Protein 3V0S (pdb70)

Nearest PDB structures (foldseek):
  3v0t-assembly1_A  TM=1.001E+00  e=1.341E-55  Rauvolfia serpentina
  8hwn-assembly2_A  TM=8.622E-01  e=1.442E-22  Devosia
  6ow0-assembly2_B  TM=8.756E-01  e=2.041E-21  Streptomyces argillaceus
  8hwn-assembly3_C  TM=8.482E-01  e=6.903E-22  Devosia
  6ow0-assembly1_A  TM=8.826E-01  e=1.402E-20  Streptomyces argillaceus

Secondary structure (DSSP, 8-state):
--EEE-SSSS-EEESS-EE-GGG--HHHHHHHHHHHHHTT--EEE--TTSSSTTHHHHHHHHHHTTS----EEEEEE---EEETTEEE---HHHHHHHHHHHHHHHT-S--SEEEESS--TTS-HHHHHHH--TTTT---EEEES--HHHHHHHHHHS---EEEEE-BTTB-GGGTTHHHHHHHHT-EEEEESTTHHHHHHHHHHH--HHHHHHHHHTTS-HHHHHHHHHHTT-TTB------S-HHHHHHHHHGGG---HHHHHHHHHT---TT------

Sequence (281 aa):
MPRVKLGTQGLEVSKLGFGCMGLSPEEQGIAVIKEAFNCGITFFDTSDIYGENGSNEELLGKALKQLPREIQVGTKFGIHEIGFSGVKAGTPDYVRSCCEASLKRLDVDYIDLFYIHRIDTTVPIEITMGELLVEEGKIYVGLSEASPDTIRRAHAVHPVTALQIEYSLWTRDIEDEIVPLCRQLGIGIVPYSPIGRGLFWGKAIKEYYRIEALSQKHGCTPVQLALAWVLHQGEDVVPIPGTTKIKNLHNNVGALKVLTKEDLKEISDAVPWKFANTPPL

Solvent-accessible surface area: 14249 Å² total

Structure (mmCIF, N/CA/C/O backbone):
data_3V0S
#
_entry.id   3V0S
#
_cell.length_a   55.199
_cell.length_b   55.199
_cell.length_c   210.228
_cell.angle_alpha   90.00
_cell.angle_beta   90.00
_cell.angle_gamma   120.00
#
_symmetry.space_group_name_H-M   'P 32 2 1'
#
loop_
_entity.id
_entity.type
_entity.pdbx_description
1 polymer 'Perakine reductase'
2 non-polymer "2'-MONOPHOSPHOADENOSINE-5'-DIPHOSPHATE"
3 water water
#
loop_
_atom_site.group_PDB
_atom_site.id
_atom_site.type_symbol
_atom_site.label_atom_id
_atom_site.label_alt_id
_atom_site.label_comp_id
_atom_site.label_asym_id
_atom_site.label_entity_id
_atom_site.label_seq_id
_atom_site.pdbx_PDB_ins_code
_atom_site.Cartn_x
_atom_site.Cartn_y
_atom_site.Cartn_z
_atom_site.occupancy
_atom_site.B_iso_or_equiv
_atom_site.auth_seq_id
_atom_site.auth_comp_id
_atom_site.auth_asym_id
_atom_site.auth_atom_id
_atom_site.pdbx_PDB_model_num
ATOM 1 N N . MET A 1 1 ? 21.542 14.245 35.949 1.00 39.22 1 MET A N 1
ATOM 2 C CA . MET A 1 1 ? 20.740 14.901 34.846 1.00 31.33 1 MET A CA 1
ATOM 3 C C . MET A 1 1 ? 19.697 15.899 35.366 1.00 19.21 1 MET A C 1
ATOM 4 O O . MET A 1 1 ? 18.714 15.528 35.994 1.00 22.25 1 MET A O 1
ATOM 20 N N . PRO A 1 2 ? 19.898 17.180 35.063 1.00 22.18 2 PRO A N 1
ATOM 21 C CA . PRO A 1 2 ? 18.952 18.205 35.498 1.00 23.61 2 PRO A CA 1
ATOM 22 C C . PRO A 1 2 ? 17.592 17.995 34.843 1.00 25.55 2 PRO A C 1
ATOM 23 O O . PRO A 1 2 ? 17.470 17.412 33.749 1.00 22.10 2 PRO A O 1
ATOM 34 N N . ARG A 1 3 ? 16.575 18.459 35.536 1.00 20.45 3 ARG A N 1
ATOM 35 C CA . ARG A 1 3 ? 15.210 18.356 35.047 1.00 19.29 3 ARG A CA 1
ATOM 36 C C . ARG A 1 3 ? 14.634 19.749 34.870 1.00 24.86 3 ARG A C 1
ATOM 37 O O . ARG A 1 3 ? 14.984 20.674 35.596 1.00 27.89 3 ARG A O 1
ATOM 58 N N . VAL A 1 4 ? 13.799 19.921 33.854 1.00 17.02 4 VAL A N 1
ATOM 59 C CA . VAL A 1 4 ? 13.245 21.225 33.596 1.00 12.96 4 VAL A CA 1
ATOM 60 C C . VAL A 1 4 ? 11.761 21.143 33.308 1.00 14.69 4 VAL A C 1
ATOM 61 O O . VAL A 1 4 ? 11.224 20.119 32.838 1.00 13.68 4 VAL A O 1
ATOM 74 N N . LYS A 1 5 ? 11.094 22.231 33.636 1.00 11.24 5 LYS A N 1
ATOM 75 C CA . LYS A 1 5 ? 9.675 22.365 33.371 1.00 16.50 5 LYS A CA 1
ATOM 76 C C . LYS A 1 5 ? 9.499 22.789 31.932 1.00 21.02 5 LYS A C 1
ATOM 77 O O . LYS A 1 5 ? 9.949 23.867 31.531 1.00 21.87 5 LYS A O 1
ATOM 96 N N . LEU A 1 6 ? 8.833 21.938 31.160 1.00 13.95 6 LEU A N 1
ATOM 97 C CA . LEU A 1 6 ? 8.560 22.251 29.767 1.00 15.65 6 LEU A CA 1
ATOM 98 C C . LEU A 1 6 ? 7.136 22.782 29.645 1.00 15.08 6 LEU A C 1
ATOM 99 O O . LEU A 1 6 ? 6.149 22.068 29.891 1.00 12.59 6 LEU A O 1
ATOM 115 N N . GLY A 1 7 ? 7.023 24.064 29.314 1.00 16.17 7 GLY A N 1
ATOM 116 C CA . GLY A 1 7 ? 5.743 24.744 29.344 1.00 12.88 7 GLY A CA 1
ATOM 117 C C . GLY A 1 7 ? 5.287 25.000 30.787 1.00 14.36 7 GLY A C 1
ATOM 118 O O . GLY A 1 7 ? 6.059 24.852 31.721 1.00 14.05 7 GLY A O 1
ATOM 122 N N . THR A 1 8 ? 4.033 25.393 30.965 1.00 17.36 8 THR A N 1
ATOM 123 C CA . THR A 1 8 ? 3.577 25.827 32.288 1.00 24.49 8 THR A CA 1
ATOM 124 C C . THR A 1 8 ? 2.514 24.937 32.896 1.00 21.73 8 THR A C 1
ATOM 125 O O . THR A 1 8 ? 2.017 25.219 33.999 1.00 22.03 8 THR A O 1
ATOM 136 N N . GLN A 1 9 ? 2.162 23.860 32.205 1.00 14.05 9 GLN A N 1
ATOM 137 C CA . GLN A 1 9 ? 1.040 23.048 32.622 1.00 18.23 9 GLN A CA 1
ATOM 138 C C . GLN A 1 9 ? 1.439 21.909 33.556 1.00 20.36 9 GLN A C 1
ATOM 139 O O . GLN A 1 9 ? 0.557 21.222 34.067 1.00 15.28 9 GLN A O 1
ATOM 153 N N . GLY A 1 10 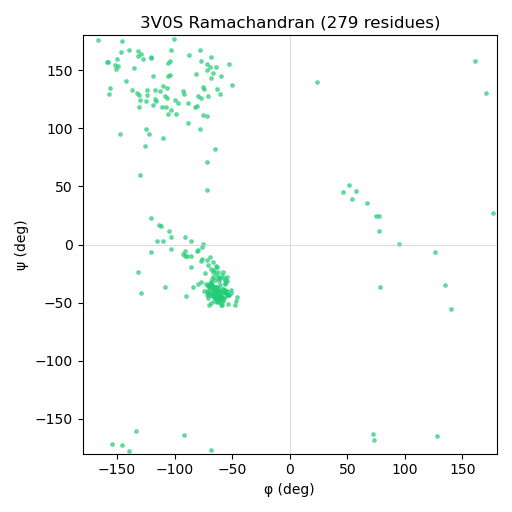? 2.743 21.673 33.716 1.00 15.22 10 GLY A N 1
ATOM 154 C CA . GLY A 1 10 ? 3.224 20.684 34.655 1.00 16.44 10 GLY A CA 1
ATOM 155 C C . GLY A 1 10 ? 4.155 19.637 34.073 1.00 13.49 10 GLY A C 1
ATOM 156 O O . GLY A 1 10 ? 4.685 18.810 34.799 1.00 15.54 10 GLY A O 1
ATOM 160 N N . LEU A 1 11 ? 4.341 19.622 32.753 1.00 13.22 11 LEU A N 1
ATOM 161 C CA . LEU A 1 11 ? 5.292 18.680 32.193 1.00 10.45 11 LEU A CA 1
ATOM 162 C C . LEU A 1 11 ? 6.701 18.961 32.697 1.00 9.04 11 LEU A C 1
ATOM 163 O O . LEU A 1 11 ? 7.168 20.094 32.662 1.00 14.29 11 LEU A O 1
ATOM 179 N N . GLU A 1 12 ? 7.402 17.913 33.111 1.00 14.38 12 GLU A N 1
ATOM 180 C CA . GLU A 1 12 ? 8.784 18.044 33.540 1.00 12.07 12 GLU A CA 1
ATOM 181 C C . GLU A 1 12 ? 9.570 16.929 32.840 1.00 10.37 12 GLU A C 1
ATOM 182 O O . GLU A 1 12 ? 9.138 15.751 32.783 1.00 11.39 12 GLU A O 1
ATOM 194 N N . VAL A 1 13 ? 10.673 17.325 32.225 1.00 13.21 13 VAL A N 1
ATOM 195 C CA . VAL A 1 13 ? 11.467 16.418 31.404 1.00 10.48 13 VAL A CA 1
ATOM 196 C C . VAL A 1 13 ? 12.952 16.546 31.797 1.00 13.55 13 VAL A C 1
ATOM 197 O O . VAL A 1 13 ? 13.341 17.468 32.510 1.00 13.47 13 VAL A O 1
ATOM 210 N N . SER A 1 14 ? 13.768 15.595 31.346 1.00 11.39 14 SER A N 1
ATOM 211 C CA . SER A 1 14 ? 15.223 15.701 31.442 1.00 12.87 14 SER A CA 1
ATOM 212 C C . SER A 1 14 ? 15.669 16.850 30.516 1.00 17.29 14 SER A C 1
ATOM 213 O O . SER A 1 14 ? 15.043 17.104 29.470 1.00 15.72 14 SER A O 1
ATOM 221 N N . LYS A 1 15 ? 16.737 17.557 30.903 1.00 15.05 15 LYS A N 1
ATOM 222 C CA . LYS A 1 15 ? 17.186 18.732 30.143 1.00 13.38 15 LYS A CA 1
ATOM 223 C C . LYS A 1 15 ? 17.560 18.334 28.731 1.00 14.16 15 LYS A C 1
ATOM 224 O O . LYS A 1 15 ? 17.481 19.121 27.821 1.00 14.29 15 LYS A O 1
ATOM 243 N N . LEU A 1 16 ? 17.992 17.095 28.567 1.00 13.45 16 LEU A N 1
ATOM 244 C CA . LEU A 1 16 ? 18.230 16.560 27.244 1.00 13.11 16 LEU A CA 1
ATOM 245 C C . LEU A 1 16 ? 17.196 15.476 27.002 1.00 16.26 16 LEU A C 1
ATOM 246 O O . LEU A 1 16 ? 16.998 14.612 27.862 1.00 14.10 16 LEU A O 1
ATOM 262 N N . GLY A 1 17 ? 16.558 15.533 25.836 1.00 13.03 17 GLY A N 1
ATOM 263 C CA . GLY A 1 17 ? 15.643 14.496 25.378 1.00 18.99 17 GLY A CA 1
ATOM 264 C C . GLY A 1 17 ? 16.327 13.576 24.362 1.00 17.12 17 GLY A C 1
ATOM 265 O O . GLY A 1 17 ? 17.499 13.777 24.013 1.00 15.35 17 GLY A O 1
ATOM 269 N N . PHE A 1 18 ? 15.618 12.548 23.921 1.00 16.87 18 PHE A N 1
ATOM 270 C CA . PHE A 1 18 ? 16.148 11.621 22.917 1.00 12.83 18 PHE A CA 1
ATOM 271 C C . PHE A 1 18 ? 15.160 11.432 21.793 1.00 12.58 18 PHE A C 1
ATOM 272 O O . PHE A 1 18 ? 14.010 11.064 22.017 1.00 15.50 18 PHE A O 1
ATOM 289 N N . GLY A 1 19 ? 15.608 11.690 20.560 1.00 14.72 19 GLY A N 1
ATOM 290 C CA . GLY A 1 19 ? 14.766 11.432 19.403 1.00 16.94 19 GLY A CA 1
ATOM 291 C C . GLY A 1 19 ? 14.899 10.020 18.870 1.00 16.64 19 GLY A C 1
ATOM 292 O O . GLY A 1 19 ? 16.002 9.596 18.494 1.00 15.13 19 GLY A O 1
ATOM 296 N N . CYS A 1 20 ? 13.779 9.293 18.828 1.00 11.81 20 CYS A N 1
ATOM 297 C CA . CYS A 1 20 ? 13.809 7.888 18.463 1.00 13.63 20 CYS A CA 1
ATOM 298 C C . CYS A 1 20 ? 13.747 7.644 16.958 1.00 12.53 20 CYS A C 1
ATOM 299 O O . CYS A 1 20 ? 13.960 6.531 16.532 1.00 16.51 20 CYS A O 1
ATOM 307 N N . MET A 1 21 ? 13.475 8.680 16.183 1.00 17.10 21 MET A N 1
ATOM 308 C CA . MET A 1 21 ? 13.244 8.482 14.741 1.00 15.94 21 MET A CA 1
ATOM 309 C C . MET A 1 21 ? 14.286 7.597 14.050 1.00 19.80 21 MET A C 1
ATOM 310 O O . MET A 1 21 ? 13.940 6.650 13.333 1.00 17.62 21 MET A O 1
ATOM 324 N N . GLY A 1 22 ? 15.557 7.935 14.237 1.00 18.73 22 GLY A N 1
ATOM 325 C CA . GLY A 1 22 ? 16.648 7.249 13.569 1.00 22.20 22 GLY A CA 1
ATOM 326 C C . GLY A 1 22 ? 16.709 5.746 13.802 1.00 22.00 22 GLY A C 1
ATOM 327 O O . GLY A 1 22 ? 17.203 5.008 12.973 1.00 23.77 22 GLY A O 1
ATOM 331 N N . LEU A 1 23 ? 16.221 5.287 14.942 1.00 16.00 23 LEU A N 1
ATOM 332 C CA . LEU A 1 23 ? 16.246 3.878 15.265 1.00 13.78 23 LEU A CA 1
ATOM 333 C C . LEU A 1 23 ? 15.425 2.992 14.310 1.00 20.22 23 LEU A C 1
ATOM 334 O O . LEU A 1 23 ? 15.645 1.773 14.263 1.00 22.44 23 LEU A O 1
ATOM 350 N N . SER A 1 24 ? 14.488 3.580 13.562 1.00 21.72 24 SER A N 1
ATOM 351 C CA . SER A 1 24 ? 13.647 2.811 12.621 1.00 21.01 24 SER A CA 1
ATOM 352 C C . SER A 1 24 ? 13.955 3.088 11.149 1.00 27.21 24 SER A C 1
ATOM 353 O O . SER A 1 24 ? 14.901 3.808 10.847 1.00 37.61 24 SER A O 1
ATOM 361 N N . PRO A 1 32 ? 17.756 -2.538 13.864 1.00 35.96 32 PRO A N 1
ATOM 362 C CA . PRO A 1 32 ? 17.700 -3.899 14.433 1.00 28.18 32 PRO A CA 1
ATOM 363 C C . PRO A 1 32 ? 17.201 -3.834 15.877 1.00 26.99 32 PRO A C 1
ATOM 364 O O . PRO A 1 32 ? 17.873 -3.343 16.773 1.00 35.47 32 PRO A O 1
ATOM 375 N N . GLU A 1 33 ? 15.998 -4.349 16.070 1.00 26.51 33 GLU A N 1
ATOM 376 C CA . GLU A 1 33 ? 15.206 -4.099 17.269 1.00 30.21 33 GLU A CA 1
ATOM 377 C C . GLU A 1 33 ? 15.911 -4.235 18.614 1.00 29.40 33 GLU A C 1
ATOM 378 O O . GLU A 1 33 ? 15.749 -3.391 19.497 1.00 27.74 33 GLU A O 1
ATOM 390 N N . GLU A 1 34 ? 16.635 -5.317 18.819 1.00 28.20 34 GLU A N 1
ATOM 391 C CA . GLU A 1 34 ? 17.262 -5.527 20.111 1.00 31.98 34 GLU A CA 1
ATOM 392 C C . GLU A 1 34 ? 18.161 -4.334 20.385 1.00 26.14 34 GLU A C 1
ATOM 393 O O . GLU A 1 34 ? 18.265 -3.840 21.500 1.00 25.34 34 GLU A O 1
ATOM 405 N N . GLN A 1 35 ? 18.809 -3.869 19.341 1.00 27.34 35 GLN A N 1
ATOM 406 C CA . GLN A 1 35 ? 19.848 -2.877 19.494 1.00 22.06 35 GLN A CA 1
ATOM 407 C C . GLN A 1 35 ? 19.233 -1.483 19.667 1.00 22.64 35 GLN A C 1
ATOM 408 O O . GLN A 1 35 ? 19.775 -0.639 20.384 1.00 25.39 35 GLN A O 1
ATOM 422 N N . GLY A 1 36 ? 18.101 -1.256 19.004 1.00 20.88 36 GLY A N 1
ATOM 423 C CA . GLY A 1 36 ? 17.329 -0.025 19.205 1.00 18.89 36 GLY A CA 1
ATOM 424 C C . GLY A 1 36 ? 16.849 0.038 20.643 1.00 18.94 36 GLY A C 1
ATOM 425 O O . GLY A 1 36 ? 17.007 1.039 21.338 1.00 19.48 36 GLY A O 1
ATOM 429 N N . ILE A 1 37 ? 16.284 -1.063 21.119 1.00 20.53 37 ILE A N 1
ATOM 430 C CA . ILE A 1 37 ? 15.836 -1.123 22.509 1.00 21.68 37 ILE A CA 1
ATOM 431 C C . ILE A 1 37 ? 16.994 -0.821 23.463 1.00 21.42 37 ILE A C 1
ATOM 432 O O . ILE A 1 37 ? 16.830 -0.102 24.453 1.00 19.35 37 ILE A O 1
ATOM 448 N N . ALA A 1 38 ? 18.173 -1.348 23.157 1.00 23.63 38 ALA A N 1
ATOM 449 C CA . ALA A 1 38 ? 19.336 -1.129 24.014 1.00 25.81 38 ALA A CA 1
ATOM 450 C C . ALA A 1 38 ? 19.765 0.340 24.082 1.00 19.01 38 ALA A C 1
ATOM 451 O O . ALA A 1 38 ? 20.136 0.826 25.147 1.00 19.55 38 ALA A O 1
ATOM 458 N N . VAL A 1 39 ? 19.697 1.054 22.965 1.00 15.24 39 VAL A N 1
ATOM 459 C CA . VAL A 1 39 ? 20.003 2.488 22.984 1.00 19.48 39 VAL A CA 1
ATOM 460 C C . VAL A 1 39 ? 19.028 3.233 23.883 1.00 17.11 39 VAL A C 1
ATOM 461 O O . VAL A 1 39 ? 19.425 4.104 24.657 1.00 18.90 39 VAL A O 1
ATOM 474 N N . ILE A 1 40 ? 17.737 2.926 23.754 1.00 13.53 40 ILE A N 1
ATOM 475 C CA . ILE A 1 40 ? 16.733 3.616 24.568 1.00 16.00 40 ILE A CA 1
ATOM 476 C C . ILE A 1 40 ? 16.979 3.315 26.041 1.00 16.86 40 ILE A C 1
ATOM 477 O O . ILE A 1 40 ? 16.950 4.200 26.877 1.00 15.38 40 ILE A O 1
ATOM 493 N N . LYS A 1 41 ? 17.253 2.064 26.366 1.00 13.87 41 LYS A N 1
ATOM 494 C CA . LYS A 1 41 ? 17.465 1.703 27.766 1.00 16.31 41 LYS A CA 1
ATOM 495 C C . LYS A 1 41 ? 18.710 2.413 28.335 1.00 11.78 41 LYS A C 1
ATOM 496 O O . LYS A 1 41 ? 18.716 2.851 29.499 1.00 17.19 41 LYS A O 1
ATOM 515 N N . GLU A 1 42 ? 19.767 2.509 27.536 1.00 14.89 42 GLU A N 1
ATOM 516 C CA . GLU A 1 42 ? 20.990 3.176 27.999 1.00 17.29 42 GLU A CA 1
ATOM 517 C C . GLU A 1 42 ? 20.767 4.695 28.148 1.00 21.82 42 GLU A C 1
ATOM 518 O O . GLU A 1 42 ? 21.346 5.341 29.029 1.00 20.40 42 GLU A O 1
ATOM 530 N N . ALA A 1 43 ? 19.931 5.268 27.289 1.00 13.62 43 ALA A N 1
ATOM 531 C CA . ALA A 1 43 ? 19.590 6.683 27.425 1.00 13.01 43 ALA A CA 1
ATOM 532 C C . ALA A 1 43 ? 18.935 6.883 28.774 1.00 12.78 43 ALA A C 1
ATOM 533 O O . ALA A 1 43 ? 19.246 7.819 29.506 1.00 14.49 43 ALA A O 1
ATOM 540 N N . PHE A 1 44 ? 18.019 5.990 29.118 1.00 14.81 44 PHE A N 1
ATOM 541 C CA . PHE A 1 44 ? 17.372 6.112 30.422 1.00 15.31 44 PHE A CA 1
ATOM 542 C C . PHE A 1 44 ? 18.365 5.942 31.579 1.00 16.41 44 PHE A C 1
ATOM 543 O O . PHE A 1 44 ? 18.262 6.647 32.595 1.00 16.00 44 PHE A O 1
ATOM 560 N N . ASN A 1 45 ? 19.311 5.012 31.432 1.00 16.65 45 ASN A N 1
ATOM 561 C CA . ASN A 1 45 ? 20.337 4.806 32.444 1.00 20.05 45 ASN A CA 1
ATOM 562 C C . ASN A 1 45 ? 21.232 6.031 32.594 1.00 19.65 45 ASN A C 1
ATOM 563 O O . ASN A 1 45 ? 21.803 6.272 33.653 1.00 21.60 45 ASN A O 1
ATOM 574 N N . CYS A 1 46 ? 21.325 6.832 31.539 1.00 16.13 46 CYS A N 1
ATOM 575 C CA . CYS A 1 46 ? 22.018 8.111 31.595 1.00 15.01 46 CYS A CA 1
ATOM 576 C C . CYS A 1 46 ? 21.142 9.276 32.099 1.00 15.26 46 CYS A C 1
ATOM 577 O O . CYS A 1 46 ? 21.590 10.428 32.133 1.00 21.99 46 CYS A O 1
ATOM 585 N N . GLY A 1 47 ? 19.905 8.983 32.480 1.00 17.46 47 GLY A N 1
ATOM 586 C CA . GLY A 1 47 ? 19.045 9.995 33.074 1.00 18.84 47 GLY A CA 1
ATOM 587 C C . GLY A 1 47 ? 18.120 10.679 32.090 1.00 13.66 47 GLY A C 1
ATOM 588 O O . GLY A 1 47 ? 17.354 11.565 32.448 1.00 15.56 47 GLY A O 1
ATOM 592 N N . ILE A 1 48 ? 18.185 10.283 30.827 1.00 12.74 48 ILE A N 1
ATOM 593 C CA . ILE A 1 48 ? 17.253 10.844 29.853 1.00 14.70 48 ILE A CA 1
ATOM 594 C C . ILE A 1 48 ? 15.897 10.168 30.044 1.00 13.88 48 ILE A C 1
ATOM 595 O O . ILE A 1 48 ? 15.804 8.956 29.982 1.00 15.45 48 ILE A O 1
ATOM 611 N N . THR A 1 49 ? 14.843 10.955 30.234 1.00 11.19 49 THR A N 1
ATOM 612 C CA . THR A 1 49 ? 13.508 10.407 30.484 1.00 15.77 49 THR A CA 1
ATOM 613 C C . THR A 1 49 ? 12.471 10.830 29.439 1.00 14.29 49 THR A C 1
ATOM 614 O O . THR A 1 49 ? 11.344 10.310 29.449 1.00 13.05 49 THR A O 1
ATOM 625 N N . PHE A 1 50 ? 12.882 11.725 28.533 1.00 14.12 50 PHE A N 1
ATOM 626 C CA . PHE A 1 50 ? 12.012 12.350 27.535 1.00 11.72 50 PHE A CA 1
ATOM 627 C C . PHE A 1 50 ? 12.317 11.736 26.169 1.00 12.51 50 PHE A C 1
ATOM 628 O O . PHE A 1 50 ? 13.415 11.932 25.651 1.00 13.86 50 PHE A O 1
ATOM 645 N N . PHE A 1 51 ? 11.369 10.981 25.616 1.00 11.01 51 PHE A N 1
ATOM 646 C CA . PHE A 1 51 ? 11.590 10.252 24.369 1.00 11.67 51 PHE A CA 1
ATOM 647 C C . PHE A 1 51 ? 10.578 10.622 23.357 1.00 12.04 51 PHE A C 1
ATOM 648 O O . PHE A 1 51 ? 9.349 10.610 23.644 1.00 12.12 51 PHE A O 1
ATOM 665 N N . ASP A 1 52 ? 11.069 10.895 22.144 1.00 11.58 52 ASP A N 1
ATOM 666 C CA . ASP A 1 52 ? 10.247 11.505 21.107 1.00 15.35 52 ASP A CA 1
ATOM 667 C C . ASP A 1 52 ? 10.093 10.561 19.921 1.00 18.35 52 ASP A C 1
ATOM 668 O O . ASP A 1 52 ? 11.056 9.959 19.468 1.00 13.34 52 ASP A O 1
ATOM 677 N N . THR A 1 53 ? 8.861 10.411 19.465 1.00 9.64 53 THR A N 1
ATOM 678 C CA . THR A 1 53 ? 8.560 9.632 18.280 1.00 14.26 53 THR A CA 1
ATOM 679 C C . THR A 1 53 ? 7.384 10.284 17.533 1.00 12.80 53 THR A C 1
ATOM 680 O O . THR A 1 53 ? 6.974 11.383 17.862 1.00 12.76 53 THR A O 1
ATOM 691 N N . SER A 1 54 ? 6.875 9.619 16.503 1.00 12.72 54 SER A N 1
ATOM 692 C CA . SER A 1 54 ? 5.693 10.068 15.790 1.00 18.78 54 SER A CA 1
ATOM 693 C C . SER A 1 54 ? 5.097 8.850 15.101 1.00 14.83 54 SER A C 1
ATOM 694 O O . SER A 1 54 ? 5.803 7.883 14.850 1.00 15.76 54 SER A O 1
ATOM 702 N N . ASP A 1 55 ? 3.809 8.917 14.796 1.00 13.74 55 ASP A N 1
ATOM 703 C CA . ASP A 1 55 ? 3.138 7.833 14.112 1.00 20.38 55 ASP A CA 1
ATOM 704 C C . ASP A 1 55 ? 3.744 7.616 12.742 1.00 20.13 55 ASP A C 1
ATOM 705 O O . ASP A 1 55 ? 3.683 6.520 12.227 1.00 18.07 55 ASP A O 1
ATOM 714 N N . ILE A 1 56 ? 4.376 8.644 12.191 1.00 13.95 56 ILE A N 1
ATOM 715 C CA . ILE A 1 56 ? 4.770 8.584 10.777 1.00 10.57 56 ILE A CA 1
ATOM 716 C C . ILE A 1 56 ? 6.177 7.957 10.633 1.00 16.62 56 ILE A C 1
ATOM 717 O O . ILE A 1 56 ? 6.603 7.622 9.529 1.00 17.95 56 ILE A O 1
ATOM 733 N N . TYR A 1 57 ? 6.876 7.764 11.759 1.00 12.87 57 TYR A N 1
ATOM 734 C CA . TYR A 1 57 ? 8.247 7.263 11.727 1.00 14.49 57 TYR A CA 1
ATOM 735 C C . TYR A 1 57 ? 8.221 5.747 11.583 1.00 17.16 57 TYR A C 1
ATOM 736 O O . TYR A 1 57 ? 7.333 5.082 12.118 1.00 20.26 57 TYR A O 1
ATOM 754 N N . GLY A 1 58 ? 9.212 5.196 10.885 1.00 23.42 58 GLY A N 1
ATOM 755 C CA . GLY A 1 58 ? 9.245 3.766 10.627 1.00 19.01 58 GLY A CA 1
ATOM 756 C C . GLY A 1 58 ? 8.185 3.419 9.606 1.00 24.51 58 GLY A C 1
ATOM 757 O O . GLY A 1 58 ? 7.699 4.292 8.890 1.00 32.82 58 GLY A O 1
ATOM 761 N N . GLU A 1 59 ? 7.854 2.140 9.523 1.00 29.14 59 GLU A N 1
ATOM 762 C CA . GLU A 1 59 ? 6.842 1.656 8.589 1.00 30.10 59 GLU A CA 1
ATOM 763 C C . GLU A 1 59 ? 5.630 1.284 9.403 1.00 26.19 59 GLU A C 1
ATOM 764 O O . GLU A 1 59 ? 5.741 0.547 10.383 1.00 23.49 59 GLU A O 1
ATOM 776 N N . ASN A 1 60 ? 4.474 1.809 9.017 1.00 23.99 60 ASN A N 1
ATOM 777 C CA . ASN A 1 60 ? 3.245 1.519 9.735 1.00 17.75 60 ASN A CA 1
ATOM 778 C C . ASN A 1 60 ? 3.401 1.634 11.265 1.00 24.69 60 ASN A C 1
ATOM 779 O O . ASN A 1 60 ? 2.945 0.775 12.002 1.00 27.21 60 ASN A O 1
ATOM 790 N N . GLY A 1 61 ? 4.054 2.694 11.730 1.00 22.47 61 GLY A N 1
ATOM 791 C CA . GLY A 1 61 ? 4.141 2.973 13.155 1.00 19.16 61 GLY A CA 1
ATOM 792 C C . GLY A 1 61 ? 5.146 2.113 13.898 1.00 23.23 61 GLY A C 1
ATOM 793 O O . GLY A 1 61 ? 5.031 1.917 15.127 1.00 21.18 61 GLY A O 1
ATOM 797 N N . SER A 1 62 ? 6.140 1.601 13.176 1.00 22.55 62 SER A N 1
ATOM 798 C CA . SER A 1 62 ? 7.124 0.712 13.791 1.00 28.02 62 SER A CA 1
ATOM 799 C C . SER A 1 62 ? 8.038 1.399 14.822 1.00 18.58 62 SER A C 1
ATOM 800 O O . SER A 1 62 ? 8.460 0.745 15.802 1.00 17.38 62 SER A O 1
ATOM 808 N N . ASN A 1 63 ? 8.312 2.698 14.646 1.00 18.69 63 ASN A N 1
ATOM 809 C CA . ASN A 1 63 ? 9.065 3.454 15.659 1.00 14.51 63 ASN A CA 1
ATOM 810 C C . ASN A 1 63 ? 8.315 3.526 17.001 1.00 15.75 63 ASN A C 1
ATOM 811 O O . ASN A 1 63 ? 8.904 3.268 18.057 1.00 15.55 63 ASN A O 1
ATOM 822 N N . GLU A 1 64 ? 7.015 3.844 16.966 1.00 14.83 64 GLU A N 1
ATOM 823 C CA . GLU A 1 64 ? 6.187 3.795 18.174 1.00 17.35 64 GLU A CA 1
ATOM 824 C C . GLU A 1 64 ? 6.171 2.388 18.768 1.00 16.72 64 GLU A C 1
ATOM 825 O O . GLU A 1 64 ? 6.245 2.225 20.002 1.00 14.76 64 GLU A O 1
ATOM 837 N N . GLU A 1 65 ? 6.080 1.368 17.918 1.00 20.04 65 GLU A N 1
ATOM 838 C CA . GLU A 1 65 ? 6.118 -0.015 18.426 1.00 19.17 65 GLU A CA 1
ATOM 839 C C . GLU A 1 65 ? 7.435 -0.324 19.112 1.00 20.60 65 GLU A C 1
ATOM 840 O O . GLU A 1 65 ? 7.456 -0.949 20.190 1.00 22.03 65 GLU A O 1
ATOM 852 N N . LEU A 1 66 ? 8.530 0.151 18.524 1.00 16.41 66 LEU A N 1
ATOM 853 C CA . LEU A 1 66 ? 9.852 -0.030 19.111 1.00 14.44 66 LEU A CA 1
ATOM 854 C C . LEU A 1 66 ? 9.917 0.633 20.482 1.00 15.79 66 LEU A C 1
ATOM 855 O O . LEU A 1 66 ? 10.376 0.012 21.454 1.00 16.48 66 LEU A O 1
ATOM 871 N N . LEU A 1 67 ? 9.424 1.872 20.589 1.00 18.37 67 LEU A N 1
ATOM 872 C CA . LEU A 1 67 ? 9.540 2.587 21.850 1.00 18.49 67 LEU A CA 1
ATOM 873 C C . LEU A 1 67 ? 8.710 1.861 22.890 1.00 17.17 67 LEU A C 1
ATOM 874 O O . LEU A 1 67 ? 9.113 1.739 24.067 1.00 17.87 67 LEU A O 1
ATOM 890 N N . GLY A 1 68 ? 7.547 1.378 22.455 1.00 18.73 68 GLY A N 1
ATOM 891 C CA . GLY A 1 68 ? 6.637 0.643 23.327 1.00 19.35 68 GLY A CA 1
ATOM 892 C C . GLY A 1 68 ? 7.291 -0.592 23.908 1.00 15.71 68 GLY A C 1
ATOM 893 O O . GLY A 1 68 ? 7.143 -0.884 25.098 1.00 18.32 68 GLY A O 1
ATOM 897 N N . LYS A 1 69 ? 8.045 -1.306 23.088 1.00 16.96 69 LYS A N 1
ATOM 898 C CA . LYS A 1 69 ? 8.774 -2.494 23.567 1.00 20.68 69 LYS A CA 1
ATOM 899 C C . LYS A 1 69 ? 9.871 -2.100 24.563 1.00 24.22 69 LYS A C 1
ATOM 900 O O . LYS A 1 69 ? 10.096 -2.767 25.574 1.00 19.36 69 LYS A O 1
ATOM 919 N N . ALA A 1 70 ? 10.552 -1.001 24.274 1.00 23.06 70 ALA A N 1
ATOM 920 C CA . ALA A 1 70 ? 11.629 -0.537 25.130 1.00 20.04 70 ALA A CA 1
ATOM 921 C C . ALA A 1 70 ? 11.072 -0.165 26.486 1.00 20.13 70 ALA A C 1
ATOM 922 O O . ALA A 1 70 ? 11.699 -0.439 27.527 1.00 16.34 70 ALA A O 1
ATOM 929 N N . LEU A 1 71 ? 9.878 0.426 26.472 1.00 15.59 71 LEU A N 1
ATOM 930 C CA . LEU A 1 71 ? 9.242 0.894 27.700 1.00 17.69 71 LEU A CA 1
ATOM 931 C C . LEU A 1 71 ? 8.970 -0.257 28.639 1.00 20.02 71 LEU A C 1
ATOM 932 O O . LEU A 1 71 ? 8.955 -0.062 29.853 1.00 19.18 71 LEU A O 1
ATOM 948 N N . LYS A 1 72 ? 8.772 -1.457 28.088 1.00 18.18 72 LYS A N 1
ATOM 949 C CA . LYS A 1 72 ? 8.434 -2.633 28.906 1.00 19.79 72 LYS A CA 1
ATOM 950 C C . LYS A 1 72 ? 9.608 -3.025 29.814 1.00 22.62 72 LYS A C 1
ATOM 951 O O . LYS A 1 72 ? 9.452 -3.765 30.781 1.00 23.53 72 LYS A O 1
ATOM 970 N N . GLN A 1 73 ? 10.779 -2.488 29.511 1.00 17.75 73 GLN A N 1
ATOM 971 C CA . GLN A 1 73 ? 11.981 -2.729 30.300 1.00 20.79 73 GLN A CA 1
ATOM 972 C C . GLN A 1 73 ? 12.353 -1.554 31.219 1.00 17.78 73 GLN A C 1
ATOM 973 O O . GLN A 1 73 ? 13.403 -1.571 31.862 1.00 17.38 73 GLN A O 1
ATOM 987 N N . LEU A 1 74 ? 11.470 -0.551 31.275 1.00 14.10 74 LEU A N 1
ATOM 988 C CA . LEU A 1 74 ? 11.674 0.667 32.051 1.00 12.46 74 LEU A CA 1
ATOM 989 C C . LEU A 1 74 ? 10.459 0.937 32.939 1.00 18.28 74 LEU A C 1
ATOM 990 O O . LEU A 1 74 ? 9.388 0.353 32.712 1.00 14.01 74 LEU A O 1
ATOM 1006 N N . PRO A 1 75 ? 10.621 1.823 33.947 1.00 19.62 75 PRO A N 1
ATOM 1007 C CA . PRO A 1 75 ? 9.514 2.333 34.761 1.00 16.98 75 PRO A CA 1
ATOM 1008 C C . PRO A 1 75 ? 8.762 3.401 33.976 1.00 18.33 75 PRO A C 1
ATOM 1009 O O . PRO A 1 75 ? 9.214 4.543 33.862 1.00 18.12 75 PRO A O 1
ATOM 1020 N N . ARG A 1 76 ? 7.642 2.979 33.392 1.00 16.48 76 ARG A N 1
ATOM 1021 C CA . ARG A 1 76 ? 6.802 3.832 32.531 1.00 30.97 76 ARG A CA 1
ATOM 1022 C C . ARG A 1 76 ? 6.560 5.214 33.130 1.00 18.60 76 ARG A C 1
ATOM 1023 O O . ARG A 1 76 ? 6.600 6.237 32.434 1.00 15.91 76 ARG A O 1
ATOM 1044 N N . GLU A 1 77 ? 6.230 5.237 34.420 1.00 16.49 77 GLU A N 1
ATOM 1045 C CA . GLU A 1 77 ? 5.804 6.448 35.074 1.00 17.26 77 GLU A CA 1
ATOM 1046 C C . GLU A 1 77 ? 6.950 7.450 35.298 1.00 15.76 77 GLU A C 1
ATOM 1047 O O . GLU A 1 77 ? 6.694 8.585 35.643 1.00 17.17 77 GLU A O 1
ATOM 1083 N N . ILE A 1 79 ? 9.003 8.070 32.732 1.00 13.80 79 ILE A N 1
ATOM 1084 C CA . ILE A 1 79 ? 9.339 8.489 31.358 1.00 9.52 79 ILE A CA 1
ATOM 1085 C C . ILE A 1 79 ? 8.266 9.403 30.789 1.00 20.96 79 ILE A C 1
ATOM 1086 O O . ILE A 1 79 ? 7.057 9.175 31.005 1.00 13.35 79 ILE A O 1
ATOM 1102 N N . GLN A 1 80 ? 8.704 10.440 30.069 1.00 14.62 80 GLN A N 1
ATOM 1103 C CA . GLN A 1 80 ? 7.770 11.287 29.330 1.00 14.48 80 GLN A CA 1
ATOM 1104 C C . GLN A 1 80 ? 7.825 10.920 27.849 1.00 15.34 80 GLN A C 1
ATOM 1105 O O . GLN A 1 80 ? 8.846 11.070 27.209 1.00 12.88 80 GLN A O 1
ATOM 1119 N N . VAL A 1 81 ? 6.707 10.409 27.342 1.00 8.64 81 VAL A N 1
ATOM 1120 C CA . VAL A 1 81 ? 6.611 9.958 25.953 1.00 8.82 81 VAL A CA 1
ATOM 1121 C C . VAL A 1 81 ? 5.987 11.073 25.147 1.00 15.62 81 VAL A C 1
ATOM 1122 O O . VAL A 1 81 ? 4.845 11.494 25.429 1.00 14.34 81 VAL A O 1
ATOM 1135 N N . GLY A 1 82 ? 6.717 11.538 24.131 1.00 13.70 82 GLY A N 1
ATOM 1136 C CA . GLY A 1 82 ? 6.173 12.476 23.182 1.00 11.14 82 GLY A CA 1
ATOM 1137 C C . GLY A 1 82 ? 5.910 11.741 21.873 1.00 12.89 82 GLY A C 1
ATOM 1138 O O . GLY A 1 82 ? 6.772 11.032 21.392 1.00 12.74 82 GLY A O 1
ATOM 1142 N N . THR A 1 83 ? 4.689 11.826 21.354 1.00 10.52 83 THR A N 1
ATOM 1143 C CA . THR A 1 83 ? 4.474 11.367 19.980 1.00 8.16 83 THR A CA 1
ATOM 1144 C C . THR A 1 83 ? 3.559 12.314 19.269 1.00 12.81 83 THR A C 1
ATOM 1145 O O . THR A 1 83 ? 3.173 13.362 19.818 1.00 13.33 83 THR A O 1
ATOM 1156 N N . LYS A 1 84 ? 3.229 11.993 18.010 1.00 12.69 84 LYS A N 1
ATOM 1157 C CA . LYS A 1 84 ? 2.533 12.971 17.194 1.00 15.68 84 LYS A CA 1
ATOM 1158 C C . LYS A 1 84 ? 1.559 12.309 16.214 1.00 10.40 84 LYS A C 1
ATOM 1159 O O . LYS A 1 84 ? 1.608 11.091 16.012 1.00 11.87 84 LYS A O 1
ATOM 1178 N N . PHE A 1 85 ? 0.684 13.143 15.656 1.00 14.78 85 PHE A N 1
ATOM 1179 C CA . PHE A 1 85 ? -0.217 12.751 14.583 1.00 15.29 85 PHE A CA 1
ATOM 1180 C C . PHE A 1 85 ? -0.288 13.889 13.592 1.00 12.95 85 PHE A C 1
ATOM 1181 O O . PHE A 1 85 ? 0.140 15.000 13.887 1.00 16.59 85 PHE A O 1
ATOM 1198 N N . GLY A 1 86 ? -0.843 13.627 12.418 1.00 18.04 86 GLY A N 1
ATOM 1199 C CA . GLY A 1 86 ? -1.174 14.714 11.508 1.00 14.90 86 GLY A CA 1
ATOM 1200 C C . GLY A 1 86 ? -0.785 14.485 10.068 1.00 17.75 86 GLY A C 1
ATOM 1201 O O . GLY A 1 86 ? -1.471 14.963 9.166 1.00 20.05 86 GLY A O 1
ATOM 1205 N N . ILE A 1 87 ? 0.335 13.811 9.838 1.00 17.74 87 ILE A N 1
ATOM 1206 C CA . ILE A 1 87 ? 0.719 13.514 8.464 1.00 16.54 87 ILE A CA 1
ATOM 1207 C C . ILE A 1 87 ? -0.072 12.312 8.017 1.00 21.58 87 ILE A C 1
ATOM 1208 O O . ILE A 1 87 ? 0.033 11.247 8.601 1.00 19.78 87 ILE A O 1
ATOM 1224 N N . HIS A 1 88 ? -0.880 12.482 6.971 1.00 21.31 88 HIS A N 1
ATOM 1225 C CA . HIS A 1 88 ? -1.856 11.468 6.620 1.00 24.00 88 HIS A CA 1
ATOM 1226 C C . HIS A 1 88 ? -1.453 10.736 5.351 1.00 27.84 88 HIS A C 1
ATOM 1227 O O . HIS A 1 88 ? -1.675 9.543 5.212 1.00 31.59 88 HIS A O 1
ATOM 1242 N N . GLU A 1 89 ? -0.864 11.460 4.417 1.00 25.69 89 GLU A N 1
ATOM 1243 C CA . GLU A 1 89 ? -0.240 10.805 3.273 1.00 33.95 89 GLU A CA 1
ATOM 1244 C C . GLU A 1 89 ? 0.940 11.603 2.758 1.00 29.59 89 GLU A C 1
ATOM 1245 O O . GLU A 1 89 ? 1.051 12.817 2.969 1.00 22.50 89 GLU A O 1
ATOM 1257 N N . ILE A 1 90 ? 1.854 10.872 2.134 1.00 26.62 90 ILE A N 1
ATOM 1258 C CA . ILE A 1 90 ? 3.056 11.435 1.580 1.00 25.42 90 ILE A CA 1
ATOM 1259 C C . ILE A 1 90 ? 3.144 10.890 0.169 1.00 35.12 90 ILE A C 1
ATOM 1260 O O . ILE A 1 90 ? 3.024 9.689 -0.048 1.00 32.33 90 ILE A O 1
ATOM 1276 N N . GLY A 1 91 ? 3.316 11.770 -0.798 1.00 30.78 91 GLY A N 1
ATOM 1277 C CA . GLY A 1 91 ? 3.388 11.317 -2.173 1.00 25.13 91 GLY A CA 1
ATOM 1278 C C . GLY A 1 91 ? 4.166 12.284 -3.006 1.00 29.78 91 GLY A C 1
ATOM 1279 O O . GLY A 1 91 ? 4.763 13.243 -2.496 1.00 23.28 91 GLY A O 1
ATOM 1283 N N . PHE A 1 92 ? 4.145 12.051 -4.312 1.00 23.48 92 PHE A N 1
ATOM 1284 C CA . PHE A 1 92 ? 4.896 12.897 -5.204 1.00 19.01 92 PHE A CA 1
ATOM 1285 C C . PHE A 1 92 ? 4.580 14.365 -4.993 1.00 23.79 92 PHE A C 1
ATOM 1286 O O . PHE A 1 92 ? 5.486 15.202 -4.977 1.00 28.40 92 PHE A O 1
ATOM 1303 N N . SER A 1 93 ? 3.295 14.664 -4.835 1.00 23.78 93 SER A N 1
ATOM 1304 C CA . SER A 1 93 ? 2.830 16.042 -4.707 1.00 38.02 93 SER A CA 1
ATOM 1305 C C . SER A 1 93 ? 3.221 16.664 -3.368 1.00 45.80 93 SER A C 1
ATOM 1306 O O . SER A 1 93 ? 3.177 17.882 -3.209 1.00 45.03 93 SER A O 1
ATOM 1314 N N . GLY A 1 94 ? 3.579 15.830 -2.399 1.00 36.61 94 GLY A N 1
ATOM 1315 C CA . GLY A 1 94 ? 4.055 16.340 -1.126 1.00 33.78 94 GLY A CA 1
ATOM 1316 C C . GLY A 1 94 ? 3.307 15.749 0.047 1.00 27.74 94 GLY A C 1
ATOM 1317 O O . GLY A 1 94 ? 2.617 14.747 -0.087 1.00 25.10 94 GLY A O 1
ATOM 1321 N N . VAL A 1 95 ? 3.457 16.377 1.207 1.00 25.91 95 VAL A N 1
ATOM 1322 C CA . VAL A 1 95 ? 2.885 15.871 2.444 1.00 22.81 95 VAL A CA 1
ATOM 1323 C C . VAL A 1 95 ? 1.488 16.462 2.690 1.00 28.76 95 VAL A C 1
ATOM 1324 O O . VAL A 1 95 ? 1.293 17.680 2.612 1.00 35.35 95 VAL A O 1
ATOM 1337 N N . LYS A 1 96 ? 0.516 15.593 2.977 1.00 22.64 96 LYS A N 1
ATOM 1338 C CA . LYS A 1 96 ? -0.860 16.020 3.281 1.00 24.53 96 LYS A CA 1
ATOM 1339 C C . LYS A 1 96 ? -1.185 15.851 4.785 1.00 15.51 96 LYS A C 1
ATOM 1340 O O . LYS A 1 96 ? -1.164 14.744 5.298 1.00 25.54 96 LYS A O 1
ATOM 1359 N N . ALA A 1 97 ? -1.488 16.951 5.455 1.00 20.55 97 ALA A N 1
ATOM 1360 C CA . ALA A 1 97 ? -1.835 16.934 6.876 1.00 17.13 97 ALA A CA 1
ATOM 1361 C C . ALA A 1 97 ? -3.359 16.799 7.056 1.00 23.72 97 ALA A C 1
ATOM 1362 O O . ALA A 1 97 ? -4.123 17.229 6.207 1.00 21.99 97 ALA A O 1
ATOM 1400 N N . GLY A 1 99 ? -6.335 17.384 10.276 1.00 18.97 99 GLY A N 1
ATOM 1401 C CA . GLY A 1 99 ? -6.589 17.769 11.654 1.00 15.41 99 GLY A CA 1
ATOM 1402 C C . GLY A 1 99 ? -8.050 17.798 12.070 1.00 18.39 99 GLY A C 1
ATOM 1403 O O . GLY A 1 99 ? -8.412 18.515 12.990 1.00 19.70 99 GLY A O 1
ATOM 1407 N N . THR A 1 100 ? -8.883 16.992 11.429 1.00 23.06 100 THR A N 1
ATOM 1408 C CA . THR A 1 100 ? -10.281 16.898 11.850 1.00 25.07 100 THR A CA 1
ATOM 1409 C C . THR A 1 100 ? -10.356 16.144 13.180 1.00 25.97 100 THR A C 1
ATOM 1410 O O . THR A 1 100 ? -9.529 15.264 13.458 1.00 22.16 100 THR A O 1
ATOM 1421 N N . PRO A 1 101 ? -11.354 16.468 14.002 1.00 20.77 101 PRO A N 1
ATOM 1422 C CA . PRO A 1 101 ? -11.410 15.832 15.320 1.00 24.24 101 PRO A CA 1
ATOM 1423 C C . PRO A 1 101 ? -11.431 14.309 15.273 1.00 24.03 101 PRO A C 1
ATOM 1424 O O . PRO A 1 101 ? -10.868 13.690 16.172 1.00 22.64 101 PRO A O 1
ATOM 1435 N N . ASP A 1 102 ? -12.050 13.708 14.261 1.00 20.86 102 ASP A N 1
ATOM 1436 C CA . ASP A 1 102 ? -12.120 12.247 14.196 1.00 21.53 102 ASP A CA 1
ATOM 1437 C C . ASP A 1 102 ? -10.743 11.658 14.017 1.00 19.00 102 ASP A C 1
ATOM 1438 O O . ASP A 1 102 ? -10.452 10.578 14.539 1.00 20.90 102 ASP A O 1
ATOM 1447 N N . TYR A 1 103 ? -9.913 12.356 13.237 1.00 19.88 103 TYR A N 1
ATOM 1448 C CA . TYR A 1 103 ? -8.564 11.894 12.921 1.00 22.32 103 TYR A CA 1
ATOM 1449 C C . TYR A 1 103 ? -7.662 12.084 14.149 1.00 21.48 103 TYR A C 1
ATOM 1450 O O . TYR A 1 103 ? -6.826 11.228 14.471 1.00 16.24 103 TYR A O 1
ATOM 1468 N N . VAL A 1 104 ? -7.834 13.192 14.844 1.00 14.07 104 VAL A N 1
ATOM 1469 C CA . VAL A 1 104 ? -7.067 13.400 16.080 1.00 16.41 104 VAL A CA 1
ATOM 1470 C C . VAL A 1 104 ? -7.266 12.216 17.008 1.00 17.54 104 VAL A C 1
ATOM 1471 O O . VAL A 1 104 ? -6.311 11.641 17.502 1.00 17.13 104 VAL A O 1
ATOM 1484 N N . ARG A 1 105 ? -8.525 11.857 17.247 1.00 18.64 105 ARG A N 1
ATOM 1485 C CA . ARG A 1 105 ? -8.877 10.800 18.177 1.00 21.70 105 ARG A CA 1
ATOM 1486 C C . ARG A 1 105 ? -8.418 9.442 17.705 1.00 20.31 105 ARG A C 1
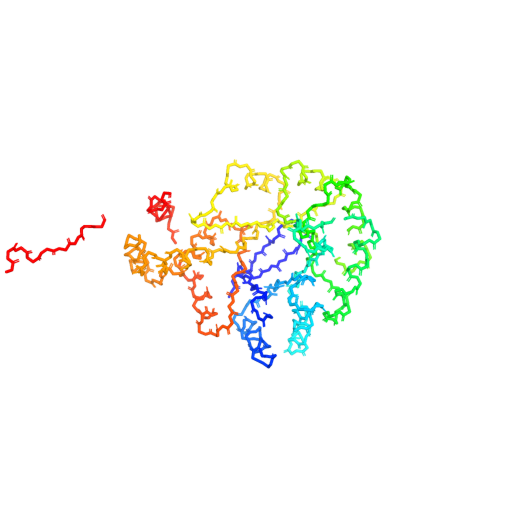ATOM 1487 O O . ARG A 1 105 ? -7.886 8.671 18.488 1.00 19.92 105 ARG A O 1
ATOM 1508 N N . SER A 1 106 ? -8.588 9.140 16.416 1.00 19.60 106 SER A N 1
ATOM 1509 C CA . SER A 1 106 ? -8.169 7.828 15.912 1.00 19.49 106 SER A CA 1
ATOM 1510 C C . SER A 1 106 ? -6.664 7.656 15.904 1.00 18.52 106 SER A C 1
ATOM 1511 O O . SER A 1 106 ? -6.158 6.560 16.144 1.00 19.74 106 SER A O 1
ATOM 1519 N N . CYS A 1 107 ? -5.943 8.731 15.616 1.00 17.68 107 CYS A N 1
ATOM 1520 C CA . CYS A 1 107 ? -4.498 8.677 15.659 1.00 16.96 107 CYS A CA 1
ATOM 1521 C C . CYS A 1 107 ? -4.039 8.449 17.095 1.00 13.58 107 CYS A C 1
ATOM 1522 O O . CYS A 1 107 ? -3.123 7.672 17.343 1.00 15.10 107 CYS A O 1
ATOM 1530 N N . CYS A 1 108 ? -4.697 9.122 18.019 1.00 14.93 108 CYS A N 1
ATOM 1531 C CA . CYS A 1 108 ? -4.301 9.011 19.406 1.00 18.30 108 CYS A CA 1
ATOM 1532 C C . CYS A 1 108 ? -4.485 7.570 19.881 1.00 16.56 108 CYS A C 1
ATOM 1533 O O . CYS A 1 108 ? -3.579 6.975 20.477 1.00 15.34 108 CYS A O 1
ATOM 1541 N N . GLU A 1 109 ? -5.631 6.971 19.560 1.00 20.59 109 GLU A N 1
ATOM 1542 C CA . GLU A 1 109 ? -5.898 5.613 19.970 1.00 19.11 109 GLU A CA 1
ATOM 1543 C C . GLU A 1 109 ? -4.898 4.617 19.347 1.00 16.61 109 GLU A C 1
ATOM 1544 O O . GLU A 1 109 ? -4.454 3.657 19.991 1.00 18.98 109 GLU A O 1
ATOM 1556 N N . ALA A 1 110 ? -4.571 4.824 18.079 1.00 18.11 110 ALA A N 1
ATOM 1557 C CA . ALA A 1 110 ? -3.632 3.957 17.397 1.00 21.45 110 ALA A CA 1
ATOM 1558 C C . ALA A 1 110 ? -2.233 4.037 18.005 1.00 19.39 110 ALA A C 1
ATOM 1559 O O . ALA A 1 110 ? -1.510 3.042 18.058 1.00 15.81 110 ALA A O 1
ATOM 1566 N N . SER A 1 111 ? -1.847 5.234 18.429 1.00 15.21 111 SER A N 1
ATOM 1567 C CA . SER A 1 111 ? -0.554 5.453 19.066 1.00 14.80 111 SER A CA 1
ATOM 1568 C C . SER A 1 111 ? -0.558 4.796 20.458 1.00 16.76 111 SER A C 1
ATOM 1569 O O . SER A 1 111 ? 0.409 4.130 20.827 1.00 17.94 111 SER A O 1
ATOM 1577 N N . LEU A 1 112 ? -1.649 4.969 21.201 1.00 18.22 112 LEU A N 1
ATOM 1578 C CA . LEU A 1 112 ? -1.764 4.315 22.515 1.00 17.38 112 LEU A CA 1
ATOM 1579 C C . LEU A 1 112 ? -1.561 2.813 22.363 1.00 15.94 112 LEU A C 1
ATOM 1580 O O . LEU A 1 112 ? -0.893 2.202 23.164 1.00 18.79 112 LEU A O 1
ATOM 1596 N N . LYS A 1 113 ? -2.148 2.235 21.316 1.00 22.53 113 LYS A N 1
ATOM 1597 C CA . LYS A 1 113 ? -2.076 0.796 21.082 1.00 19.30 113 LYS A CA 1
ATOM 1598 C C . LYS A 1 113 ? -0.668 0.381 20.654 1.00 19.91 113 LYS A C 1
ATOM 1599 O O . LYS A 1 113 ? -0.119 -0.585 21.190 1.00 20.31 113 LYS A O 1
ATOM 1618 N N . ARG A 1 114 ? -0.050 1.115 19.724 1.00 16.33 114 ARG A N 1
ATOM 1619 C CA . ARG A 1 114 ? 1.289 0.744 19.274 1.00 20.69 114 ARG A CA 1
ATOM 1620 C C . ARG A 1 114 ? 2.328 0.911 20.379 1.00 19.28 114 ARG A C 1
ATOM 1621 O O . ARG A 1 114 ? 3.220 0.073 20.517 1.00 19.72 114 ARG A O 1
ATOM 1642 N N . LEU A 1 115 ? 2.212 1.973 21.169 1.00 19.08 115 LEU A N 1
ATOM 1643 C CA . LEU A 1 115 ? 3.122 2.180 22.309 1.00 19.55 115 LEU A CA 1
ATOM 1644 C C . LEU A 1 115 ? 2.770 1.274 23.492 1.00 16.27 115 LEU A C 1
ATOM 1645 O O . LEU A 1 115 ? 3.533 1.173 24.456 1.00 16.71 115 LEU A O 1
ATOM 1661 N N . ASP A 1 116 ? 1.594 0.664 23.428 1.00 20.48 116 ASP A N 1
ATOM 1662 C CA . ASP A 1 116 ? 1.078 -0.146 24.531 1.00 20.68 116 ASP A CA 1
ATOM 1663 C C . ASP A 1 116 ? 1.115 0.597 25.860 1.00 18.52 116 ASP A C 1
ATOM 1664 O O . ASP A 1 116 ? 1.621 0.085 26.866 1.00 20.34 116 ASP A O 1
ATOM 1673 N N . VAL A 1 117 ? 0.556 1.807 25.869 1.00 21.56 117 VAL A N 1
ATOM 1674 C CA . VAL A 1 117 ? 0.503 2.620 27.081 1.00 14.53 117 VAL A CA 1
ATOM 1675 C C . VAL A 1 117 ? -0.927 3.069 27.312 1.00 14.74 117 VAL A C 1
ATOM 1676 O O . VAL A 1 117 ? -1.716 3.035 26.405 1.00 16.42 117 VAL A O 1
ATOM 1689 N 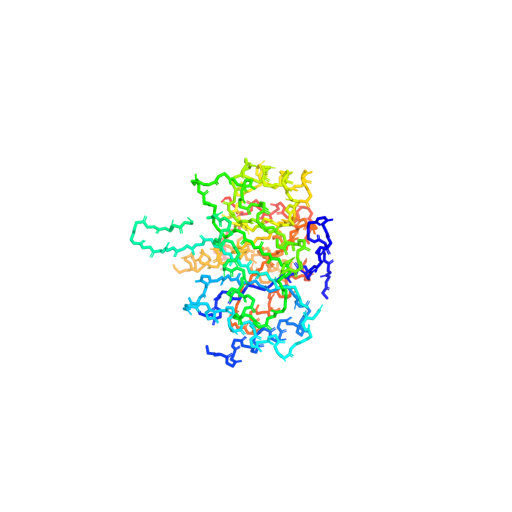N . ASP A 1 118 ? -1.252 3.454 28.548 1.00 14.84 118 ASP A N 1
ATOM 1690 C CA . ASP A 1 118 ? -2.570 3.974 28.873 1.00 19.64 118 ASP A CA 1
ATOM 1691 C C . ASP A 1 118 ? -2.697 5.475 28.620 1.00 21.54 118 ASP A C 1
ATOM 1692 O O . ASP A 1 118 ? -3.802 5.984 28.525 1.00 18.34 118 ASP A O 1
ATOM 1701 N N . TYR A 1 119 ? -1.576 6.180 28.544 1.00 16.48 119 TYR A N 1
ATOM 1702 C CA . TYR A 1 119 ? -1.603 7.610 28.251 1.00 15.55 119 TYR A CA 1
ATOM 1703 C C . TYR A 1 119 ? -0.309 8.007 27.544 1.00 12.62 119 TYR A C 1
ATOM 1704 O O . TYR A 1 119 ? 0.708 7.319 27.670 1.00 14.70 119 TYR A O 1
ATOM 1722 N N . ILE A 1 120 ? -0.397 9.089 26.777 1.00 16.34 120 ILE A N 1
ATOM 1723 C CA . ILE A 1 120 ? 0.753 9.755 26.171 1.00 13.53 120 ILE A CA 1
ATOM 1724 C C . ILE A 1 120 ? 1.014 11.068 26.934 1.00 12.97 120 ILE A C 1
ATOM 1725 O O . ILE A 1 120 ? 0.085 11.838 27.197 1.00 13.96 120 ILE A O 1
ATOM 1741 N N . ASP A 1 121 ? 2.260 11.348 27.258 1.00 11.10 121 ASP A N 1
ATOM 1742 C CA . ASP A 1 121 ? 2.583 12.565 28.012 1.00 11.56 121 ASP A CA 1
ATOM 1743 C C . ASP A 1 121 ? 2.397 13.829 27.162 1.00 13.37 121 ASP A C 1
ATOM 1744 O O . ASP A 1 121 ? 1.651 14.743 27.523 1.00 13.10 121 ASP A O 1
ATOM 1753 N N . LEU A 1 122 ? 3.017 13.835 25.983 1.00 12.90 122 LEU A N 1
ATOM 1754 C CA . LEU A 1 122 ? 3.016 14.994 25.148 1.00 11.51 122 LEU A CA 1
ATOM 1755 C C . LEU A 1 122 ? 2.611 14.567 23.737 1.00 11.22 122 LEU A C 1
ATOM 1756 O O . LEU A 1 122 ? 3.270 13.740 23.146 1.00 11.13 122 LEU A O 1
ATOM 1772 N N . PHE A 1 123 ? 1.503 15.098 23.237 1.00 12.63 123 PHE A N 1
ATOM 1773 C CA . PHE A 1 123 ? 0.974 14.682 21.923 1.00 11.15 123 PHE A CA 1
ATOM 1774 C C . PHE A 1 123 ? 0.962 15.906 21.036 1.00 12.78 123 PHE A C 1
ATOM 1775 O O . PHE A 1 123 ? 0.327 16.925 21.358 1.00 12.50 123 PHE A O 1
ATOM 1792 N N . TYR A 1 124 ? 1.704 15.835 19.919 1.00 13.75 124 TYR A N 1
ATOM 1793 C CA . TYR A 1 124 ? 1.878 16.981 19.055 1.00 14.04 124 TYR A CA 1
ATOM 1794 C C . TYR A 1 124 ? 1.020 16.855 17.795 1.00 14.36 124 TYR A C 1
ATOM 1795 O O . TYR A 1 124 ? 0.827 15.749 17.290 1.00 15.22 124 TYR A O 1
ATOM 1813 N N . ILE A 1 125 ? 0.540 17.989 17.313 1.00 13.48 125 ILE A N 1
ATOM 1814 C CA . ILE A 1 125 ? 0.183 18.157 15.893 1.00 14.12 125 ILE A CA 1
ATOM 1815 C C . ILE A 1 125 ? 1.503 18.208 15.080 1.00 15.56 125 ILE A C 1
ATOM 1816 O O . ILE A 1 125 ? 2.300 19.181 15.179 1.00 14.38 125 ILE A O 1
ATOM 1832 N N . HIS A 1 126 ? 1.762 17.163 14.297 1.00 14.68 126 HIS A N 1
ATOM 1833 C CA . HIS A 1 126 ? 3.034 17.049 13.571 1.00 17.56 126 HIS A CA 1
ATOM 1834 C C . HIS A 1 126 ? 3.126 18.051 12.408 1.00 19.25 126 HIS A C 1
ATOM 1835 O O . HIS A 1 126 ? 4.178 18.657 12.150 1.00 14.09 126 HIS A O 1
ATOM 1850 N N . ARG A 1 127 ? 2.014 18.215 11.716 1.00 17.42 127 ARG A N 1
ATOM 1851 C CA . ARG A 1 127 ? 1.896 19.218 10.654 1.00 15.04 127 ARG A CA 1
ATOM 1852 C C . ARG A 1 127 ? 0.520 19.835 10.694 1.00 15.44 127 ARG A C 1
ATOM 1853 O O . ARG A 1 127 ? -0.481 19.160 10.937 1.00 17.52 127 ARG A O 1
ATOM 1874 N N . ILE A 1 128 ? 0.476 21.138 10.466 1.00 16.28 128 ILE A N 1
ATOM 1875 C CA . ILE A 1 128 ? -0.765 21.874 10.551 1.00 18.60 128 ILE A CA 1
ATOM 1876 C C . ILE A 1 128 ? -1.642 21.605 9.322 1.00 21.10 128 ILE A C 1
ATOM 1877 O O . ILE A 1 128 ? -1.154 21.602 8.196 1.00 19.68 128 ILE A O 1
ATOM 1893 N N . ASP A 1 129 ? -2.926 21.383 9.561 1.00 20.15 129 ASP A N 1
ATOM 18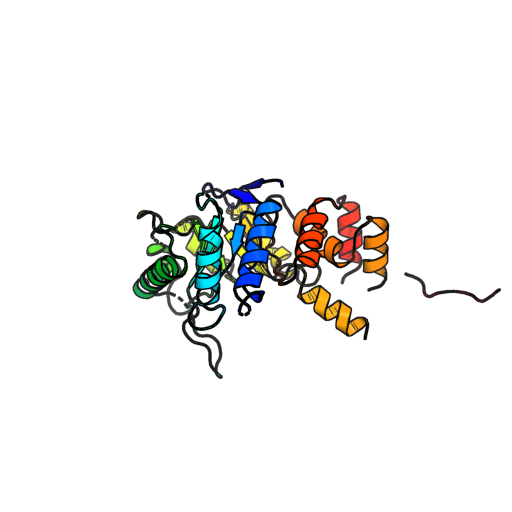94 C CA . ASP A 1 129 ? -3.910 21.189 8.489 1.00 18.63 129 ASP A CA 1
ATOM 1895 C C . ASP A 1 129 ? -4.427 22.569 8.116 1.00 22.91 129 ASP A C 1
ATOM 1896 O O . ASP A 1 129 ? -5.232 23.143 8.842 1.00 22.68 129 ASP A O 1
ATOM 1905 N N . THR A 1 130 ? -3.982 23.097 6.975 1.00 23.90 130 THR A N 1
ATOM 1906 C CA . THR A 1 130 ? -4.316 24.468 6.618 1.00 25.02 130 THR A CA 1
ATOM 1907 C C . THR A 1 130 ? -5.762 24.625 6.125 1.00 24.16 130 THR A C 1
ATOM 1908 O O . THR A 1 130 ? -6.163 25.738 5.787 1.00 26.46 130 THR A O 1
ATOM 1919 N N . THR A 1 131 ? -6.525 23.529 6.083 1.00 22.58 131 THR A N 1
ATOM 1920 C CA . THR A 1 131 ? -7.944 23.578 5.704 1.00 25.97 131 THR A CA 1
ATOM 1921 C C . THR A 1 131 ? -8.900 23.475 6.888 1.00 25.71 131 THR A C 1
ATOM 1922 O O . THR A 1 131 ? -10.127 23.529 6.713 1.00 24.85 131 THR A O 1
ATOM 1933 N N . VAL A 1 132 ? -8.367 23.278 8.094 1.00 23.55 132 VAL A N 1
ATOM 1934 C CA . VAL A 1 132 ? -9.234 23.174 9.268 1.00 17.73 132 VAL A CA 1
ATOM 1935 C C . VAL A 1 132 ? -8.795 24.193 10.290 1.00 22.11 132 VAL A C 1
ATOM 1936 O O . VAL A 1 132 ? -7.630 24.195 10.677 1.00 21.54 132 VAL A O 1
ATOM 1949 N N . PRO A 1 133 ? -9.713 25.075 10.716 1.00 19.88 133 PRO A N 1
ATOM 1950 C CA . PRO A 1 133 ? -9.349 26.067 11.727 1.00 18.26 133 PRO A CA 1
ATOM 1951 C C . PRO A 1 133 ? -8.677 25.362 12.904 1.00 17.01 133 PRO A C 1
ATOM 1952 O O . PRO A 1 133 ? -9.102 24.263 13.286 1.00 17.18 133 PRO A O 1
ATOM 1963 N N . ILE A 1 134 ? -7.608 25.951 13.418 1.00 18.32 134 ILE A N 1
ATOM 1964 C CA . ILE A 1 134 ? -6.758 25.252 14.399 1.00 20.85 134 ILE A CA 1
ATOM 1965 C C . ILE A 1 134 ? -7.546 25.035 15.711 1.00 16.03 134 ILE A C 1
ATOM 1966 O O . ILE A 1 134 ? -7.315 24.058 16.447 1.00 14.34 134 ILE A O 1
ATOM 1982 N N . GLU A 1 135 ? -8.503 25.922 15.976 1.00 14.41 135 GLU A N 1
ATOM 1983 C CA . GLU A 1 135 ? -9.342 25.785 17.164 1.00 17.44 135 GLU A CA 1
ATOM 1984 C C . GLU A 1 135 ? -10.062 24.439 17.214 1.00 16.80 135 GLU A C 1
ATOM 1985 O O . GLU A 1 135 ? -10.294 23.890 18.302 1.00 16.87 135 GLU A O 1
ATOM 1997 N N . ILE A 1 136 ? -10.424 23.907 16.047 1.00 19.29 136 ILE A N 1
ATOM 1998 C CA . ILE A 1 136 ? -11.197 22.665 15.976 1.00 17.89 136 ILE A CA 1
ATOM 1999 C C . ILE A 1 136 ? -10.322 21.483 16.356 1.00 20.56 136 ILE A C 1
ATOM 2000 O O . ILE A 1 136 ? -10.715 20.573 17.108 1.00 22.49 136 ILE A O 1
ATOM 2016 N N . THR A 1 137 ? -9.112 21.499 15.829 1.00 20.97 137 THR A N 1
ATOM 2017 C CA . THR A 1 137 ? -8.148 2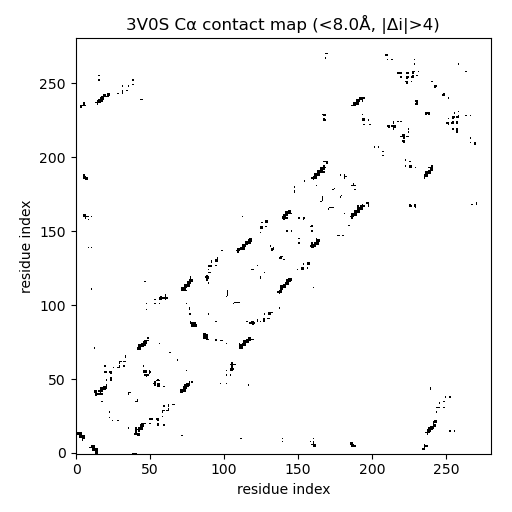0.450 16.110 1.00 11.52 137 THR A CA 1
ATOM 2018 C C . THR A 1 137 ? -7.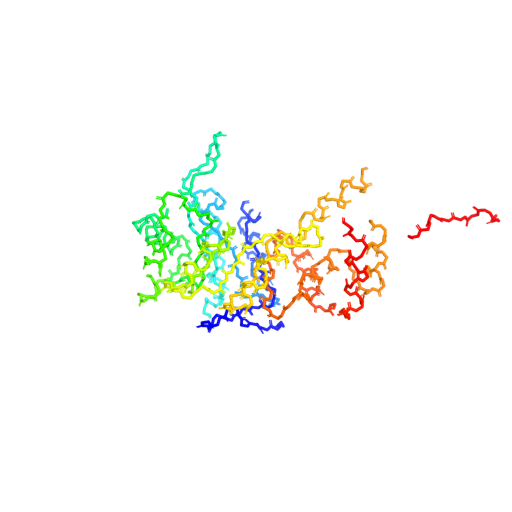811 20.465 17.616 1.00 13.26 137 THR A C 1
ATOM 2019 O O . THR A 1 137 ? -7.879 19.439 18.304 1.00 18.20 137 THR A O 1
ATOM 2030 N N . MET A 1 138 ? -7.492 21.648 18.112 1.00 14.44 138 MET A N 1
ATOM 2031 C CA . MET A 1 138 ? -7.135 21.841 19.535 1.00 13.77 138 MET A CA 1
ATOM 2032 C C . MET A 1 138 ? -8.287 21.471 20.450 1.00 16.04 138 MET A C 1
ATOM 2033 O O . MET A 1 138 ? -8.063 21.080 21.591 1.00 18.35 138 MET A O 1
ATOM 2047 N N . GLY A 1 139 ? -9.521 21.627 19.957 1.00 14.69 139 GLY A N 1
ATOM 2048 C CA . GLY A 1 139 ? -10.710 21.265 20.721 1.00 17.15 139 GLY A CA 1
ATOM 2049 C C . GLY A 1 139 ? -10.774 19.801 21.052 1.00 16.41 139 GLY A C 1
ATOM 2050 O O . GLY A 1 139 ? -11.079 19.408 22.195 1.00 18.94 139 GLY A O 1
ATOM 2054 N N . GLU A 1 140 ? -10.454 18.968 20.065 1.00 18.63 140 GLU A N 1
ATOM 2055 C CA . GLU A 1 140 ? -10.403 17.533 20.293 1.00 19.12 140 GLU A CA 1
ATOM 2056 C C . GLU A 1 140 ? -9.197 17.157 21.180 1.00 14.29 140 GLU A C 1
ATOM 2057 O O . GLU A 1 140 ? -9.278 16.240 22.019 1.00 19.80 140 GLU A O 1
ATOM 2069 N N . LEU A 1 141 ? -8.080 17.867 21.012 1.00 15.11 141 LEU A N 1
ATOM 2070 C CA . LEU A 1 141 ? -6.923 17.609 21.874 1.00 12.83 141 LEU A CA 1
ATOM 2071 C C . LEU A 1 141 ? -7.283 17.978 23.302 1.00 15.02 141 LEU A C 1
ATOM 2072 O O . LEU A 1 141 ? -6.896 17.289 24.226 1.00 13.73 141 LEU A O 1
ATOM 2109 N N . LEU A 1 144 ? -9.139 15.101 24.728 1.00 17.12 144 LEU A N 1
ATOM 2110 C CA . LEU A 1 144 ? -8.209 14.007 25.052 1.00 15.81 144 LEU A CA 1
ATOM 2111 C C . LEU A 1 144 ? -7.452 14.235 26.356 1.00 16.01 144 LEU A C 1
ATOM 2112 O O . LEU A 1 144 ? -7.205 13.267 27.084 1.00 16.34 144 LEU A O 1
ATOM 2128 N N . VAL A 1 145 ? -7.087 15.489 26.634 1.00 14.18 145 VAL A N 1
ATOM 2129 C CA . VAL A 1 145 ? -6.460 15.868 27.907 1.00 13.64 145 VAL A CA 1
ATOM 2130 C C . VAL A 1 145 ? -7.428 15.652 29.046 1.00 20.48 145 VAL A C 1
ATOM 2131 O O . VAL A 1 145 ? -7.035 15.162 30.102 1.00 20.22 145 VAL A O 1
ATOM 2144 N N . GLU A 1 146 ? -8.691 16.049 28.848 1.00 18.28 146 GLU A N 1
ATOM 2145 C CA . GLU A 1 146 ? -9.690 15.941 29.915 1.00 20.76 146 GLU A CA 1
ATOM 2146 C C . GLU A 1 146 ? -10.009 14.478 30.208 1.00 22.52 146 GLU A C 1
ATOM 2147 O O . GLU A 1 146 ? -10.266 14.112 31.353 1.00 24.92 146 GLU A O 1
ATOM 2159 N N . GLU A 1 147 ? -9.956 13.630 29.194 1.00 18.39 147 GLU A N 1
ATOM 2160 C CA . GLU A 1 147 ? -10.167 12.196 29.401 1.00 20.89 147 GLU A CA 1
ATOM 2161 C C . GLU A 1 147 ? -8.957 11.415 29.926 1.00 25.74 147 GLU A C 1
ATOM 2162 O O . GLU A 1 147 ? -9.083 10.214 30.206 1.00 17.38 147 GLU A O 1
ATOM 2174 N N . GLY A 1 148 ? -7.805 12.079 30.032 1.00 20.15 148 GLY A N 1
ATOM 2175 C CA . GLY A 1 148 ? -6.573 11.423 30.451 1.00 19.59 148 GLY A CA 1
ATOM 2176 C C . GLY A 1 148 ? -5.864 10.570 29.409 1.00 15.93 148 GLY A C 1
ATOM 2177 O O . GLY A 1 148 ? -4.920 9.859 29.740 1.00 17.48 148 GLY A O 1
ATOM 2181 N N . LYS A 1 149 ? -6.272 10.663 28.147 1.00 12.99 149 LYS A N 1
ATOM 2182 C CA . LYS A 1 149 ? -5.591 9.955 27.071 1.00 13.99 149 LYS A CA 1
ATOM 2183 C C . LYS A 1 149 ? -4.211 10.540 26.780 1.00 12.56 149 LYS A C 1
ATOM 2184 O O . LYS A 1 149 ? -3.279 9.821 26.442 1.00 17.66 149 LYS A O 1
ATOM 2203 N N . ILE A 1 150 ? -4.118 11.860 26.890 1.00 14.84 150 ILE A N 1
ATOM 2204 C CA . ILE A 1 150 ? -2.840 12.568 26.781 1.00 10.75 150 ILE A CA 1
ATOM 2205 C C . ILE A 1 150 ? -2.798 13.547 27.930 1.00 12.06 150 ILE A C 1
ATOM 2206 O O . ILE A 1 150 ? -3.853 13.917 28.443 1.00 17.48 150 ILE A O 1
ATOM 2232 N N . TYR A 1 152 ? -0.444 16.516 27.839 1.00 13.10 152 TYR A N 1
ATOM 2233 C CA . TYR A 1 152 ? -0.077 17.832 27.356 1.00 9.07 152 TYR A CA 1
ATOM 2234 C C . TYR A 1 152 ? -0.106 17.847 25.837 1.00 10.99 152 TYR A C 1
ATOM 2235 O O . TYR A 1 152 ? 0.052 16.813 25.222 1.00 11.65 152 TYR A O 1
ATOM 2253 N N . VAL A 1 153 ? -0.291 19.028 25.284 1.00 10.51 153 VAL A N 1
ATOM 2254 C CA . VAL A 1 153 ? -0.359 19.234 23.828 1.00 12.50 153 VAL A CA 1
ATOM 2255 C C . VAL A 1 153 ? 0.846 19.984 23.264 1.00 16.74 153 VAL A C 1
ATOM 2256 O O . VAL A 1 153 ? 1.305 21.001 23.798 1.00 13.68 153 VAL A O 1
ATOM 2269 N N . GLY A 1 154 ? 1.355 19.502 22.141 1.00 13.53 154 GLY A N 1
ATOM 2270 C CA . GLY A 1 154 ? 2.405 20.209 21.450 1.00 13.25 154 GLY A CA 1
ATOM 2271 C C . GLY A 1 154 ? 2.021 20.606 20.043 1.00 15.49 154 GLY A C 1
ATOM 2272 O O . GLY A 1 154 ? 1.120 20.035 19.451 1.00 15.31 154 GLY A O 1
ATOM 2276 N N . LEU A 1 155 ? 2.755 21.568 19.506 1.00 12.72 155 LEU A N 1
ATOM 2277 C CA . LEU A 1 155 ? 2.676 21.896 18.084 1.00 10.15 155 LEU A CA 1
ATOM 2278 C C . LEU A 1 155 ? 4.053 21.719 17.449 1.00 14.35 155 LEU A C 1
ATOM 2279 O O . LEU A 1 155 ? 5.079 21.768 18.120 1.00 13.73 155 LEU A O 1
ATOM 2295 N N . SER A 1 156 ? 4.084 21.576 16.132 1.00 12.89 156 SER A N 1
ATOM 2296 C CA . SER A 1 156 ? 5.325 21.487 15.420 1.00 13.67 156 SER A CA 1
ATOM 2297 C C . SER A 1 156 ? 5.209 22.342 14.154 1.00 17.93 156 SER A C 1
ATOM 2298 O O . SER A 1 156 ? 4.214 22.274 13.467 1.00 21.46 156 SER A O 1
ATOM 2306 N N . GLU A 1 157 ? 6.212 23.160 13.882 1.00 17.04 157 GLU A N 1
ATOM 2307 C CA . GLU A 1 157 ? 6.262 23.891 12.609 1.00 25.97 157 GLU A CA 1
ATOM 2308 C C . GLU A 1 157 ? 5.013 24.741 12.420 1.00 22.89 157 GLU A C 1
ATOM 2309 O O . GLU A 1 157 ? 4.416 24.718 11.348 1.00 27.17 157 GLU A O 1
ATOM 2321 N N . ALA A 1 158 ? 4.608 25.470 13.449 1.00 19.41 158 ALA A N 1
ATOM 2322 C CA . ALA A 1 158 ? 3.380 26.244 13.384 1.00 20.06 158 ALA A CA 1
ATOM 2323 C C . ALA A 1 158 ? 3.657 27.727 13.248 1.00 24.11 158 ALA A C 1
ATOM 2324 O O . ALA A 1 158 ? 4.613 28.242 13.834 1.00 18.01 158 ALA A O 1
ATOM 2331 N N . SER A 1 159 ? 2.804 28.420 12.499 1.00 17.68 159 SER A N 1
ATOM 2332 C CA . SER A 1 159 ? 2.926 29.887 12.368 1.00 19.70 159 SER A CA 1
ATOM 2333 C C . SER A 1 159 ? 2.614 30.615 13.667 1.00 19.97 159 SER A C 1
ATOM 2334 O O . SER A 1 159 ? 1.985 30.059 14.547 1.00 20.30 159 SER A O 1
ATOM 2342 N N . PRO A 1 160 ? 3.046 31.878 13.793 1.00 18.01 160 PRO A N 1
ATOM 2343 C CA . PRO A 1 160 ? 2.704 32.615 15.015 1.00 20.06 160 PRO A CA 1
ATOM 2344 C C . PRO A 1 160 ? 1.194 32.679 15.268 1.00 21.87 160 PRO A C 1
ATOM 2345 O O . PRO A 1 160 ? 0.745 32.575 16.411 1.00 20.23 160 PRO A O 1
ATOM 2356 N N . ASP A 1 161 ? 0.439 32.863 14.193 1.00 24.49 161 ASP A N 1
ATOM 2357 C CA . ASP A 1 161 ? -1.019 32.954 14.250 1.00 24.71 161 ASP A CA 1
ATOM 2358 C C . ASP A 1 161 ? -1.624 31.620 14.723 1.00 18.02 161 ASP A C 1
ATOM 2359 O O . ASP A 1 161 ? -2.552 31.598 15.533 1.00 21.73 161 ASP A O 1
ATOM 2368 N N . THR A 1 162 ? -1.091 30.513 14.224 1.00 19.54 162 THR A N 1
ATOM 2369 C CA . THR A 1 162 ? -1.570 29.208 14.638 1.00 16.39 162 THR A CA 1
ATOM 2370 C C . THR A 1 162 ? -1.250 28.975 16.120 1.00 20.69 162 THR A C 1
ATOM 2371 O O . THR A 1 162 ? -2.085 28.483 16.872 1.00 17.00 162 THR A O 1
ATOM 2382 N N . ILE A 1 163 ? -0.047 29.340 16.543 1.00 17.03 163 ILE A N 1
ATOM 2383 C CA . ILE A 1 163 ? 0.327 29.167 17.960 1.00 15.14 163 ILE A CA 1
ATOM 2384 C C . ILE A 1 163 ? -0.616 29.952 18.883 1.00 16.08 163 ILE A C 1
ATOM 2385 O O . ILE A 1 163 ? -1.136 29.411 19.879 1.00 16.62 163 ILE A O 1
ATOM 2401 N N . ARG A 1 164 ? -0.837 31.225 18.562 1.00 18.74 164 ARG A N 1
ATOM 2402 C CA . ARG A 1 164 ? -1.658 32.065 19.411 1.00 22.01 164 ARG A CA 1
ATOM 2403 C C . ARG A 1 164 ? -3.076 31.516 19.470 1.00 16.54 164 ARG A C 1
ATOM 2404 O O . ARG A 1 164 ? -3.661 31.434 20.536 1.00 19.93 164 ARG A O 1
ATOM 2425 N N . ARG A 1 165 ? -3.622 31.136 18.321 1.00 15.55 165 ARG A N 1
ATOM 2426 C CA . ARG A 1 165 ? -5.020 30.681 18.288 1.00 16.65 165 ARG A CA 1
ATOM 2427 C C . ARG A 1 165 ? -5.199 29.345 18.982 1.00 19.84 165 ARG A C 1
ATOM 2428 O O . ARG A 1 165 ? -6.215 29.103 19.632 1.00 20.28 165 ARG A O 1
ATOM 2449 N N . ALA A 1 166 ? -4.216 28.467 18.812 1.00 17.49 166 ALA A N 1
ATOM 2450 C CA . ALA A 1 166 ? -4.205 27.177 19.501 1.00 17.10 166 ALA A CA 1
ATOM 2451 C C . ALA A 1 166 ? -4.227 27.364 21.018 1.00 17.18 166 ALA A C 1
ATOM 2452 O O . ALA A 1 166 ? -5.066 26.789 21.720 1.00 19.46 166 ALA A O 1
ATOM 2459 N N . HIS A 1 167 ? -3.298 28.179 21.503 1.00 15.57 167 HIS A N 1
ATOM 2460 C CA . HIS A 1 167 ? -3.042 28.392 22.928 1.00 15.30 167 HIS A CA 1
ATOM 2461 C C . HIS A 1 167 ? -4.290 28.986 23.635 1.00 15.72 167 HIS A C 1
ATOM 2462 O O . HIS A 1 167 ? -4.542 28.749 24.835 1.00 15.17 167 HIS A O 1
ATOM 2477 N N . ALA A 1 168 ? -5.049 29.772 22.888 1.00 20.07 168 ALA A N 1
ATOM 2478 C CA . ALA A 1 168 ? -6.286 30.370 23.407 1.00 20.54 168 ALA A CA 1
ATOM 2479 C C . ALA A 1 168 ? -7.359 29.322 23.703 1.00 21.77 168 ALA A C 1
ATOM 2480 O O . ALA A 1 168 ? -8.258 29.564 24.512 1.00 24.57 168 ALA A O 1
ATOM 2487 N N . VAL A 1 169 ? -7.268 28.168 23.039 1.00 16.38 169 VAL A N 1
ATOM 2488 C CA . VAL A 1 169 ? -8.258 27.097 23.168 1.00 14.65 169 VAL A CA 1
ATOM 2489 C C . VAL A 1 169 ? -7.838 26.176 24.278 1.00 20.93 169 VAL A C 1
ATOM 2490 O O . VAL A 1 169 ? -8.655 25.784 25.100 1.00 18.23 169 VAL A O 1
ATOM 2503 N N . HIS A 1 170 ? -6.551 25.833 24.291 1.00 16.93 170 HIS A N 1
ATOM 2504 C CA . HIS A 1 170 ? -5.980 24.979 25.342 1.00 20.79 170 HIS A CA 1
ATOM 2505 C C . HIS A 1 170 ? -4.490 25.274 25.395 1.00 16.80 170 HIS A C 1
ATOM 2506 O O . HIS A 1 170 ? -3.867 25.367 24.348 1.00 13.61 170 HIS A O 1
ATOM 2521 N N . PRO A 1 171 ? -3.926 25.445 26.594 1.00 10.32 171 PRO A N 1
ATOM 2522 C CA . PRO A 1 171 ? -2.528 25.883 26.667 1.00 18.46 171 PRO A CA 1
ATOM 2523 C C . PRO A 1 171 ? -1.622 24.864 25.998 1.00 14.50 171 PRO A C 1
ATOM 2524 O O . PRO A 1 171 ? -1.755 23.678 26.207 1.00 14.54 171 PRO A O 1
ATOM 2535 N N . VAL A 1 172 ? -0.789 25.357 25.111 1.00 14.07 172 VAL A N 1
ATOM 2536 C CA . VAL A 1 172 ? 0.258 24.580 24.481 1.00 12.70 172 VAL A CA 1
ATOM 2537 C C . VAL A 1 172 ? 1.496 24.408 25.374 1.00 14.69 172 VAL A C 1
ATOM 2538 O O . VAL A 1 172 ? 2.060 25.357 25.890 1.00 15.29 172 VAL A O 1
ATOM 2551 N N . THR A 1 173 ? 1.906 23.167 25.534 1.00 12.81 173 THR A N 1
ATOM 2552 C CA . THR A 1 173 ? 3.041 22.843 26.377 1.00 16.50 173 THR A CA 1
ATOM 2553 C C . THR A 1 173 ? 4.393 22.995 25.661 1.00 17.11 173 THR A C 1
ATOM 2554 O O . THR A 1 173 ? 5.362 23.457 26.261 1.00 12.47 173 THR A O 1
ATOM 2565 N N . ALA A 1 174 ? 4.461 22.662 24.370 1.00 10.59 174 ALA A N 1
ATOM 2566 C CA . ALA A 1 174 ? 5.735 22.729 23.685 1.00 9.42 174 ALA A CA 1
ATOM 2567 C C . ALA A 1 174 ? 5.528 23.010 22.214 1.00 8.59 174 ALA A C 1
ATOM 2568 O O . ALA A 1 174 ? 4.547 22.589 21.639 1.00 11.96 174 ALA A O 1
ATOM 2575 N N . LEU A 1 175 ? 6.518 23.667 21.655 1.00 9.53 175 LEU A N 1
ATOM 2576 C CA . LEU A 1 175 ? 6.669 23.814 20.194 1.00 13.48 175 LEU A CA 1
ATOM 2577 C C . LEU A 1 175 ? 7.957 23.128 19.731 1.00 12.24 175 LEU A C 1
ATOM 2578 O O . LEU A 1 175 ? 9.057 23.446 20.202 1.00 11.81 175 LEU A O 1
ATOM 2594 N N . GLN A 1 176 ? 7.835 22.194 18.800 1.00 13.21 176 GLN A N 1
ATOM 2595 C CA . GLN A 1 176 ? 8.987 21.519 18.241 1.00 9.25 176 GLN A CA 1
ATOM 2596 C C . GLN A 1 176 ? 9.291 22.183 16.891 1.00 16.82 176 GLN A C 1
ATOM 2597 O O . GLN A 1 176 ? 8.414 22.304 16.042 1.00 17.23 176 GLN A O 1
ATOM 2611 N N . ILE A 1 177 ? 10.519 22.666 16.732 1.00 15.21 177 ILE A N 1
ATOM 2612 C CA . ILE A 1 177 ? 10.922 23.408 15.535 1.00 19.58 177 ILE A CA 1
ATOM 2613 C C . ILE A 1 177 ? 12.387 23.152 15.323 1.00 22.92 177 ILE A C 1
ATOM 2614 O O . ILE A 1 177 ? 13.102 22.765 16.236 1.00 16.01 177 ILE A O 1
ATOM 2630 N N . GLU A 1 178 ? 12.874 23.364 14.110 1.00 17.82 178 GLU A N 1
ATOM 2631 C CA . GLU A 1 178 ? 14.313 23.208 13.916 1.00 15.19 178 GLU A CA 1
ATOM 2632 C C . GLU A 1 178 ? 15.073 24.388 14.510 1.00 17.35 178 GLU A C 1
ATOM 2633 O O . GLU A 1 178 ? 14.706 25.538 14.303 1.00 19.32 178 GLU A O 1
ATOM 2645 N N . TYR A 1 179 ? 16.144 24.101 15.250 1.00 19.84 179 TYR A N 1
ATOM 2646 C CA . TYR A 1 179 ? 16.951 25.170 15.831 1.00 17.21 179 TYR A CA 1
ATOM 2647 C C . TYR A 1 179 ? 18.343 24.660 16.124 1.00 19.51 179 TYR A C 1
ATOM 2648 O O . TYR A 1 179 ? 18.519 23.612 16.751 1.00 18.19 179 TYR A O 1
ATOM 2666 N N . SER A 1 180 ? 19.321 25.419 15.660 1.00 17.17 180 SER A N 1
ATOM 2667 C CA . SER A 1 180 ? 20.731 25.089 15.828 1.00 14.71 180 SER A CA 1
ATOM 2668 C C . SER A 1 180 ? 21.557 26.311 15.480 1.00 19.27 180 SER A C 1
ATOM 2669 O O . SER A 1 180 ? 21.021 27.318 15.066 1.00 17.40 180 SER A O 1
ATOM 2677 N N . LEU A 1 181 ? 22.872 26.222 15.650 1.00 21.78 181 LEU A N 1
ATOM 2678 C CA . LEU A 1 181 ? 23.761 27.280 15.184 1.00 21.36 181 LEU A CA 1
ATOM 2679 C C . LEU A 1 181 ? 23.551 27.566 13.717 1.00 24.40 181 LEU A C 1
ATOM 2680 O O . LEU A 1 181 ? 23.793 28.687 13.260 1.00 26.07 181 LEU A O 1
ATOM 2696 N N . TRP A 1 182 ? 23.118 26.552 12.977 1.00 19.36 182 TRP A N 1
ATOM 2697 C CA . TRP A 1 182 ? 22.992 26.665 11.518 1.00 24.15 182 TRP A CA 1
ATOM 2698 C C . TRP A 1 182 ? 21.601 27.101 11.087 1.00 29.27 182 TRP A C 1
ATOM 2699 O O . TRP A 1 182 ? 21.354 27.386 9.909 1.00 25.23 182 TRP A O 1
ATOM 2720 N N . THR A 1 183 ? 20.679 27.151 12.033 1.00 22.52 183 THR A N 1
ATOM 2721 C CA . THR A 1 183 ? 19.297 27.460 11.690 1.00 21.22 183 THR A CA 1
ATOM 2722 C C . THR A 1 183 ? 18.650 28.217 12.820 1.00 29.87 183 THR A C 1
ATOM 2723 O O . THR A 1 183 ? 18.143 27.599 13.759 1.00 22.69 183 THR A O 1
ATOM 2734 N N . ARG A 1 184 ? 18.654 29.544 12.743 1.00 22.96 184 ARG A N 1
ATOM 2735 C CA . ARG A 1 184 ? 18.233 30.355 13.880 1.00 29.59 184 ARG A CA 1
ATOM 2736 C C . ARG A 1 184 ? 17.046 31.259 13.557 1.00 23.78 184 ARG A C 1
ATOM 2737 O O . ARG A 1 184 ? 16.808 32.265 14.228 1.00 22.43 184 ARG A O 1
ATOM 2758 N N . ASP A 1 185 ? 16.288 30.870 12.543 1.00 31.59 185 ASP A N 1
ATOM 2759 C CA . ASP A 1 185 ? 15.136 31.645 12.095 1.00 39.14 185 ASP A CA 1
ATOM 2760 C C . ASP A 1 185 ? 14.094 31.914 13.179 1.00 37.83 185 ASP A C 1
ATOM 2761 O O . ASP A 1 185 ? 13.393 32.931 13.127 1.00 29.34 185 ASP A O 1
ATOM 2770 N N . ILE A 1 186 ? 13.952 31.003 14.138 1.00 19.62 186 ILE A N 1
ATOM 2771 C CA . ILE A 1 186 ? 12.901 31.182 15.136 1.00 23.41 186 ILE A CA 1
ATOM 2772 C C . ILE A 1 186 ? 13.222 32.300 16.101 1.00 21.86 186 ILE A C 1
ATOM 2773 O O . ILE A 1 186 ? 12.364 32.712 16.845 1.00 23.14 186 ILE A O 1
ATOM 2789 N N . GLU A 1 187 ? 14.468 32.786 16.111 1.00 22.19 187 GLU A N 1
ATOM 2790 C CA . GLU A 1 187 ? 14.858 33.777 17.111 1.00 21.00 187 GLU A CA 1
ATOM 2791 C C . GLU A 1 187 ? 14.106 35.104 17.004 1.00 26.31 187 GLU A C 1
ATOM 2792 O O . GLU A 1 187 ? 13.828 35.734 18.021 1.00 26.81 187 GLU A O 1
ATOM 2804 N N . ASP A 1 188 ? 13.808 35.544 15.785 1.00 22.50 188 ASP A N 1
ATOM 2805 C CA . ASP A 1 188 ? 13.223 36.870 15.601 1.00 30.21 188 ASP A CA 1
ATOM 2806 C C . ASP A 1 188 ? 11.798 36.998 16.188 1.00 28.39 188 ASP A C 1
ATOM 2807 O O . ASP A 1 188 ? 11.498 37.974 16.878 1.00 27.83 188 ASP A O 1
ATOM 2816 N N . GLU A 1 189 ? 10.951 35.996 15.959 1.00 25.04 189 GLU A N 1
ATOM 2817 C CA . GLU A 1 189 ? 9.539 36.073 16.361 1.00 22.78 189 GLU A CA 1
ATOM 2818 C C . GLU A 1 189 ? 9.019 34.869 17.184 1.00 19.54 189 GLU A C 1
ATOM 2819 O O . GLU A 1 189 ? 8.283 35.052 18.175 1.00 25.47 189 GLU A O 1
ATOM 2831 N N . ILE A 1 190 ? 9.403 33.658 16.789 1.00 21.81 190 ILE A N 1
ATOM 2832 C CA . ILE A 1 190 ? 8.874 32.448 17.431 1.00 17.65 190 ILE A CA 1
ATOM 2833 C C . ILE A 1 190 ? 9.334 32.361 18.883 1.00 20.74 190 ILE A C 1
ATOM 2834 O O . ILE A 1 190 ? 8.527 32.121 19.784 1.00 18.93 190 ILE A O 1
ATOM 2850 N N . VAL A 1 191 ? 10.630 32.547 19.123 1.00 20.19 191 VAL A N 1
ATOM 2851 C CA . VAL A 1 191 ? 11.140 32.413 20.484 1.00 18.70 191 VAL A CA 1
ATOM 2852 C C . VAL A 1 191 ? 10.476 33.398 21.407 1.00 21.01 191 VAL A C 1
ATOM 2853 O O . VAL A 1 191 ? 9.977 33.009 22.466 1.00 19.55 191 VAL A O 1
ATOM 2866 N N . PRO A 1 192 ? 10.474 34.690 21.034 1.00 25.20 192 PRO A N 1
ATOM 2867 C CA . PRO A 1 192 ? 9.798 35.659 21.900 1.00 26.71 192 PRO A CA 1
ATOM 2868 C C . PRO A 1 192 ? 8.336 35.301 22.162 1.00 17.67 192 PRO A C 1
ATOM 2869 O O . PRO A 1 192 ? 7.864 35.452 23.280 1.00 20.02 192 PRO A O 1
ATOM 2880 N N . LEU A 1 193 ? 7.634 34.846 21.134 1.00 19.89 193 LEU A N 1
ATOM 2881 C CA . LEU A 1 193 ? 6.225 34.477 21.275 1.00 23.95 193 LEU A CA 1
ATOM 2882 C C . LEU A 1 193 ? 6.062 33.329 22.264 1.00 23.37 193 LEU A C 1
ATOM 2883 O O . LEU A 1 193 ? 5.169 33.357 23.127 1.00 20.80 193 LEU A O 1
ATOM 2899 N N . CYS A 1 194 ? 6.910 32.302 22.146 1.00 19.82 194 CYS A N 1
ATOM 2900 C CA . CYS A 1 194 ? 6.795 31.167 23.052 1.00 17.77 194 CYS A CA 1
ATOM 2901 C C . CYS A 1 194 ? 7.042 31.656 24.468 1.00 16.14 194 CYS A C 1
ATOM 2902 O O . CYS A 1 194 ? 6.399 31.209 25.401 1.00 17.41 194 CYS A O 1
ATOM 2910 N N . ARG A 1 195 ? 7.958 32.598 24.638 1.00 16.88 195 ARG A N 1
ATOM 2911 C CA .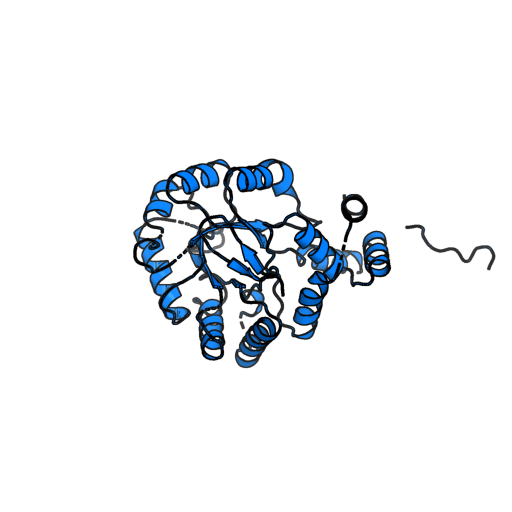 ARG A 1 195 ? 8.252 33.054 25.999 1.00 15.60 195 ARG A CA 1
ATOM 2912 C C . ARG A 1 195 ? 7.123 33.888 26.603 1.00 16.04 195 ARG A C 1
ATOM 2913 O O . ARG A 1 195 ? 6.844 33.803 27.805 1.00 19.64 195 ARG A O 1
ATOM 2934 N N . GLN A 1 196 ? 6.466 34.660 25.757 1.00 25.55 196 GLN A N 1
ATOM 2935 C CA . GLN A 1 196 ? 5.300 35.425 26.164 1.00 22.60 196 GLN A CA 1
ATOM 2936 C C . GLN A 1 196 ? 4.161 34.512 26.643 1.00 27.08 196 GLN A C 1
ATOM 2937 O O . GLN A 1 196 ? 3.480 34.826 27.626 1.00 23.07 196 GLN A O 1
ATOM 2951 N N . LEU A 1 197 ? 3.971 33.389 25.944 1.00 17.98 197 LEU A N 1
ATOM 2952 C CA . LEU A 1 197 ? 2.878 32.457 26.205 1.00 19.56 197 LEU A CA 1
ATOM 2953 C C . LEU A 1 197 ? 3.217 31.325 27.197 1.00 20.96 197 LEU A C 1
ATOM 2954 O O . LEU A 1 197 ? 2.345 30.545 27.580 1.00 23.54 197 LEU A O 1
ATOM 2970 N N . GLY A 1 198 ? 4.480 31.243 27.615 1.00 17.47 198 GLY A N 1
ATOM 2971 C CA . GLY A 1 198 ? 4.926 30.190 28.509 1.00 15.56 198 GLY A CA 1
ATOM 2972 C C . GLY A 1 198 ? 5.095 28.826 27.858 1.00 22.52 198 GLY A C 1
ATOM 2973 O O . GLY A 1 198 ? 4.989 27.816 28.532 1.00 22.16 198 GLY A O 1
ATOM 2977 N N . ILE A 1 199 ? 5.325 28.795 26.548 1.00 13.47 199 ILE A N 1
ATOM 2978 C CA . ILE A 1 199 ? 5.410 27.535 25.797 1.00 11.91 199 ILE A CA 1
ATOM 2979 C C . ILE A 1 199 ? 6.883 27.071 25.720 1.00 10.61 199 ILE A C 1
ATOM 2980 O O . ILE A 1 199 ? 7.762 27.859 25.385 1.00 15.87 199 ILE A O 1
ATOM 2996 N N . GLY A 1 200 ? 7.121 25.799 26.029 1.00 14.02 200 GLY A N 1
ATOM 2997 C CA . GLY A 1 200 ? 8.451 25.202 25.953 1.00 8.23 200 GLY A CA 1
ATOM 2998 C C . GLY A 1 200 ? 8.941 25.057 24.519 1.00 15.83 200 GLY A C 1
ATOM 2999 O O . GLY A 1 200 ? 8.119 24.926 23.633 1.00 13.83 200 GLY A O 1
ATOM 3003 N N . ILE A 1 201 ? 10.264 25.059 24.315 1.00 13.25 201 ILE A N 1
ATOM 3004 C CA . ILE A 1 201 ? 10.867 24.984 22.979 1.00 11.83 201 ILE A CA 1
ATOM 3005 C C . ILE A 1 201 ? 11.681 23.688 22.867 1.00 12.35 201 ILE A C 1
ATOM 3006 O O . ILE A 1 201 ? 12.525 23.412 23.721 1.00 12.63 201 ILE A O 1
ATOM 3022 N N . VAL A 1 202 ? 11.373 22.884 21.849 1.00 12.52 202 VAL A N 1
ATOM 3023 C CA . VAL A 1 202 ? 11.989 21.571 21.646 1.00 8.69 202 VAL A CA 1
ATOM 3024 C C . VAL A 1 202 ? 12.645 21.544 20.270 1.00 10.67 202 VAL A C 1
ATOM 3025 O O . VAL A 1 202 ? 11.999 21.264 19.269 1.00 12.21 202 VAL A O 1
ATOM 3038 N N . PRO A 1 203 ? 13.958 21.836 20.246 1.00 11.30 203 PRO A N 1
ATOM 3039 C CA . PRO A 1 203 ? 14.682 21.847 18.979 1.00 12.01 203 PRO A CA 1
ATOM 3040 C C . PRO A 1 203 ? 14.851 20.435 18.443 1.00 16.87 203 PRO A C 1
ATOM 3041 O O . PRO A 1 203 ? 15.363 19.549 19.144 1.00 18.54 203 PRO A O 1
ATOM 3052 N N . TYR A 1 204 ? 14.463 20.244 17.196 1.00 17.60 204 TYR A N 1
ATOM 3053 C CA . TYR A 1 204 ? 14.856 19.042 16.471 1.00 20.14 204 TYR A CA 1
ATOM 3054 C C . TYR A 1 204 ? 15.988 19.406 15.466 1.00 19.03 204 TYR A C 1
ATOM 3055 O O . TYR A 1 204 ? 16.210 20.585 15.150 1.00 18.66 204 TYR A O 1
ATOM 3073 N N . SER A 1 205 ? 16.775 18.411 15.060 1.00 18.13 205 SER A N 1
ATOM 3074 C CA . SER A 1 205 ? 17.997 18.662 14.281 1.00 20.27 205 SER A CA 1
ATOM 3075 C C . SER A 1 205 ? 18.944 19.646 14.955 1.00 18.69 205 SER A C 1
ATOM 3076 O O . SER A 1 205 ? 19.553 20.476 14.312 1.00 23.00 205 SER A O 1
ATOM 3084 N N . PRO A 1 206 ? 19.082 19.557 16.279 1.00 15.33 206 PRO A N 1
ATOM 3085 C CA . PRO A 1 206 ? 20.014 20.468 16.937 1.00 19.31 206 PRO A CA 1
ATOM 3086 C C . PRO A 1 206 ? 21.490 20.259 16.520 1.00 23.93 206 PRO A C 1
ATOM 3087 O O . PRO A 1 206 ? 22.290 21.161 16.708 1.00 19.69 206 PRO A O 1
ATOM 3098 N N . ILE A 1 207 ? 21.829 19.104 15.954 1.00 18.84 207 ILE A N 1
ATOM 3099 C CA . ILE A 1 207 ? 23.206 18.838 15.558 1.00 20.26 207 ILE A CA 1
ATOM 3100 C C . ILE A 1 207 ? 23.355 18.290 14.122 1.00 21.22 207 ILE A C 1
ATOM 3101 O O . ILE A 1 207 ? 24.422 18.425 13.507 1.00 22.74 207 ILE A O 1
ATOM 3117 N N . GLY A 1 208 ? 22.308 17.677 13.583 1.00 25.60 208 GLY A N 1
ATOM 3118 C CA . GLY A 1 208 ? 22.438 16.934 12.334 1.00 28.35 208 GLY A CA 1
ATOM 3119 C C . GLY A 1 208 ? 22.801 17.754 11.112 1.00 24.17 208 GLY A C 1
ATOM 3120 O O . GLY A 1 208 ? 23.588 17.320 10.270 1.00 22.75 208 GLY A O 1
ATOM 3124 N N . ARG A 1 209 ? 22.218 18.939 10.999 1.00 18.31 209 ARG A N 1
ATOM 3125 C CA . ARG A 1 209 ? 22.510 19.822 9.880 1.00 20.79 209 ARG A CA 1
ATOM 3126 C C . ARG A 1 209 ? 23.971 20.244 9.938 1.00 23.89 209 ARG A C 1
ATOM 3127 O O . ARG A 1 209 ? 24.668 20.289 8.912 1.00 21.62 209 ARG A O 1
ATOM 3148 N N . GLY A 1 210 ? 24.446 20.549 11.140 1.00 19.76 210 GLY A N 1
ATOM 3149 C CA . GLY A 1 210 ? 25.845 20.904 11.323 1.00 20.35 210 GLY A CA 1
ATOM 3150 C C . GLY A 1 210 ? 26.794 19.759 11.023 1.00 23.08 210 GLY A C 1
ATOM 3151 O O . GLY A 1 210 ? 27.882 19.967 10.477 1.00 26.14 210 GLY A O 1
ATOM 3155 N N . LEU A 1 211 ? 26.400 18.545 11.384 1.00 21.51 211 LEU A N 1
ATOM 3156 C CA . LEU A 1 211 ? 27.211 17.363 11.104 1.00 19.76 211 LEU A CA 1
ATOM 3157 C C . LEU A 1 211 ? 27.347 17.165 9.596 1.00 29.59 211 LEU A C 1
ATOM 3158 O O . LEU A 1 211 ? 28.437 16.930 9.093 1.00 29.44 211 LEU A O 1
ATOM 3174 N N . PHE A 1 212 ? 26.231 17.272 8.884 1.00 24.77 212 PHE A N 1
ATOM 3175 C CA . PHE A 1 212 ? 26.222 17.156 7.425 1.00 28.08 212 PHE A CA 1
ATOM 3176 C C . PHE A 1 212 ? 27.138 18.202 6.803 1.00 23.80 212 PHE A C 1
ATOM 3177 O O . PHE A 1 212 ? 27.966 17.885 5.950 1.00 33.78 212 PHE A O 1
ATOM 3194 N N . TRP A 1 213 ? 26.984 19.451 7.235 1.00 27.41 213 TRP A N 1
ATOM 3195 C CA . TRP A 1 213 ? 27.848 20.546 6.788 1.00 22.98 213 TRP A CA 1
ATOM 3196 C C . TRP A 1 213 ? 29.314 20.292 7.087 1.00 29.07 213 TRP A C 1
ATOM 3197 O O . TRP A 1 213 ? 30.176 20.497 6.221 1.00 31.64 213 TRP A O 1
ATOM 3218 N N . GLY A 1 214 ? 29.605 19.862 8.317 1.00 23.85 214 GLY A N 1
ATOM 3219 C CA . GLY A 1 214 ? 30.974 19.584 8.715 1.00 29.17 214 GLY A CA 1
ATOM 3220 C C . GLY A 1 214 ? 31.595 18.547 7.809 1.00 35.82 214 GLY A C 1
ATOM 3221 O O . GLY A 1 214 ? 32.780 18.635 7.458 1.00 42.57 214 GLY A O 1
ATOM 3225 N N . LYS A 1 215 ? 30.791 17.560 7.424 1.00 37.02 215 LYS A N 1
ATOM 3226 C CA . LYS A 1 215 ? 31.256 16.482 6.552 1.00 43.28 215 LYS A CA 1
ATOM 3227 C C . LYS A 1 215 ? 31.501 16.970 5.123 1.00 37.91 215 LYS A C 1
ATOM 3228 O O . LYS A 1 215 ? 32.487 16.591 4.481 1.00 38.40 215 LYS A O 1
ATOM 3247 N N . ALA A 1 216 ? 30.596 17.809 4.627 1.00 34.34 216 ALA A N 1
ATOM 3248 C CA . ALA A 1 216 ? 30.716 18.349 3.272 1.00 38.85 216 ALA A CA 1
ATOM 3249 C C . ALA A 1 216 ? 31.946 19.237 3.173 1.00 44.42 216 ALA A C 1
ATOM 3250 O O . ALA A 1 216 ? 32.688 19.175 2.196 1.00 37.85 216 ALA A O 1
ATOM 3257 N N . ILE A 1 217 ? 32.145 20.084 4.181 1.00 51.71 217 ILE A N 1
ATOM 3258 C CA . ILE A 1 217 ? 33.271 21.018 4.177 1.00 47.81 217 ILE A CA 1
ATOM 3259 C C . ILE A 1 217 ? 34.573 20.259 4.389 1.00 46.90 217 ILE A C 1
ATOM 3260 O O . ILE A 1 217 ? 35.607 20.608 3.811 1.00 46.47 217 ILE A O 1
ATOM 3276 N N . LYS A 1 218 ? 34.521 19.219 5.213 1.00 42.58 218 LYS A N 1
ATOM 3277 C CA . LYS A 1 218 ? 35.694 18.399 5.462 1.00 47.24 218 LYS A CA 1
ATOM 3278 C C . LYS A 1 218 ? 36.196 17.788 4.153 1.00 57.25 218 LYS A C 1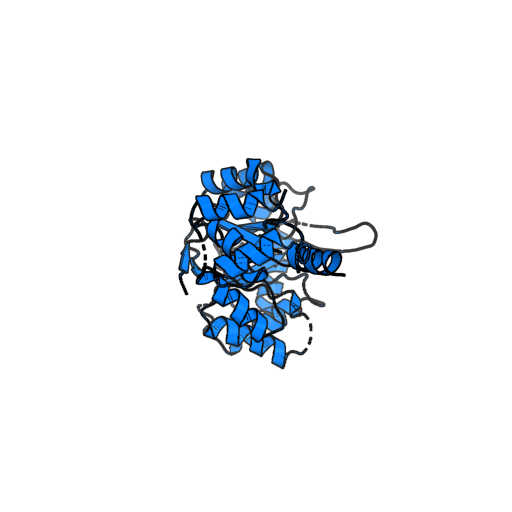
ATOM 3279 O O . LYS A 1 218 ? 37.401 17.807 3.853 1.00 52.64 218 LYS A O 1
ATOM 3285 N N . GLU A 1 219 ? 35.262 17.272 3.364 1.00 51.69 219 GLU A N 1
ATOM 3286 C CA . GLU A 1 219 ? 35.613 16.528 2.163 1.00 56.29 219 GLU A CA 1
ATOM 3287 C C . GLU A 1 219 ? 35.213 17.284 0.900 1.00 55.18 219 GLU A C 1
ATOM 3288 O O . GLU A 1 219 ? 35.957 18.132 0.407 1.00 48.08 219 GLU A O 1
ATOM 3294 N N . TYR A 1 245 ? 34.667 26.491 10.136 1.00 20.88 245 TYR A N 1
ATOM 3295 C CA . TYR A 1 245 ? 34.963 25.084 10.419 1.00 27.03 245 TYR A CA 1
ATOM 3296 C C . TYR A 1 245 ? 36.052 24.926 11.481 1.00 29.13 245 TYR A C 1
ATOM 3297 O O . TYR A 1 245 ? 35.862 24.261 12.512 1.00 24.81 245 TYR A O 1
ATOM 3314 N N . TYR A 1 246 ? 37.199 25.541 11.221 1.00 28.22 246 TYR A N 1
ATOM 3315 C CA . TYR A 1 246 ? 38.327 25.413 12.132 1.00 24.32 246 TYR A CA 1
ATOM 3316 C C . TYR A 1 246 ? 38.089 26.281 13.316 1.00 26.19 246 TYR A C 1
ATOM 3317 O O . TYR A 1 246 ? 38.492 25.931 14.426 1.00 23.72 246 TYR A O 1
ATOM 3335 N N . ARG A 1 247 ? 37.411 27.406 13.090 1.00 24.30 247 ARG A N 1
ATOM 3336 C CA . ARG A 1 247 ? 37.050 28.292 14.182 1.00 26.35 247 ARG A CA 1
ATOM 3337 C C . ARG A 1 247 ? 36.177 27.532 15.170 1.00 20.98 247 ARG A C 1
ATOM 3338 O O . ARG A 1 247 ? 36.380 27.620 16.378 1.00 22.27 247 ARG A O 1
ATOM 3359 N N . ILE A 1 248 ? 35.209 26.772 14.658 1.00 24.54 248 ILE A N 1
ATOM 3360 C CA . ILE A 1 248 ? 34.357 25.996 15.543 1.00 25.40 248 ILE A CA 1
ATOM 3361 C C . ILE A 1 248 ? 35.162 24.920 16.263 1.00 15.69 248 ILE A C 1
ATOM 3362 O O . ILE A 1 248 ? 35.025 24.714 17.477 1.00 17.51 248 ILE A O 1
ATOM 3378 N N . GLU A 1 249 ? 36.012 24.229 15.519 1.00 22.57 249 GLU A N 1
ATOM 3379 C CA . GLU A 1 249 ? 36.797 23.163 16.143 1.00 23.10 249 GLU A CA 1
ATOM 3380 C C . GLU A 1 249 ? 37.747 23.733 17.218 1.00 25.18 249 GLU A C 1
ATOM 3381 O O . GLU A 1 249 ? 37.890 23.153 18.312 1.00 24.20 249 GLU A O 1
ATOM 3393 N N . ALA A 1 250 ? 38.336 24.902 16.957 1.00 18.27 250 ALA A N 1
ATOM 3394 C CA . ALA A 1 250 ? 39.252 25.510 17.949 1.00 23.96 250 ALA A CA 1
ATOM 3395 C C . ALA A 1 250 ? 38.509 25.954 19.199 1.00 25.34 250 ALA A C 1
ATOM 3396 O O . ALA A 1 250 ? 39.042 25.892 20.330 1.00 18.96 250 ALA A O 1
ATOM 3403 N N . LEU A 1 251 ? 37.263 26.395 19.011 1.00 21.12 251 LEU A N 1
ATOM 3404 C CA . LEU A 1 251 ? 36.428 26.763 20.152 1.00 18.92 251 LEU A CA 1
ATOM 3405 C C . LEU A 1 251 ? 36.006 25.527 20.951 1.00 13.91 251 LEU A C 1
ATOM 3406 O O . LEU A 1 251 ? 36.032 25.520 22.194 1.00 20.21 251 LEU A O 1
ATOM 3422 N N . SER A 1 252 ? 35.664 24.451 20.271 1.00 16.21 252 SER A N 1
ATOM 3423 C CA . SER A 1 252 ? 35.375 23.243 21.035 1.00 18.98 252 SER A CA 1
ATOM 3424 C C . SER A 1 252 ? 36.594 22.790 21.871 1.00 12.48 252 SER A C 1
ATOM 3425 O O . SER A 1 252 ? 36.460 22.485 23.058 1.00 18.58 252 SER A O 1
ATOM 3433 N N . GLN A 1 253 ? 37.782 22.790 21.263 1.00 16.66 253 GLN A N 1
ATOM 3434 C CA . GLN A 1 253 ? 39.011 22.385 21.953 1.00 22.54 253 GLN A CA 1
ATOM 3435 C C . GLN A 1 253 ? 39.234 23.259 23.178 1.00 21.64 253 GLN A C 1
ATOM 3436 O O . GLN A 1 253 ? 39.483 22.755 24.288 1.00 18.72 253 GLN A O 1
ATOM 3450 N N . LYS A 1 254 ? 39.078 24.562 22.982 1.00 22.57 254 LYS A N 1
ATOM 3451 C CA . LYS A 1 254 ? 39.184 25.552 24.057 1.00 24.02 254 LYS A CA 1
ATOM 3452 C C . LYS A 1 254 ? 38.246 25.242 25.216 1.00 22.46 254 LYS A C 1
ATOM 3453 O O . LYS A 1 254 ? 38.606 25.413 26.381 1.00 25.67 254 LYS A O 1
ATOM 3472 N N . HIS A 1 255 ? 37.031 24.796 24.893 1.00 17.40 255 HIS A N 1
ATOM 3473 C CA . HIS A 1 255 ? 36.027 24.503 25.905 1.00 20.94 255 HIS A CA 1
ATOM 3474 C C . HIS A 1 255 ? 36.075 23.044 26.365 1.00 27.25 255 HIS A C 1
ATOM 3475 O O . HIS A 1 255 ? 35.234 22.620 27.146 1.00 27.77 255 HIS A O 1
ATOM 3490 N N . GLY A 1 256 ? 37.067 22.288 25.903 1.00 21.25 256 GLY A N 1
ATOM 3491 C CA . GLY A 1 256 ? 37.256 20.919 26.353 1.00 18.56 256 GLY A CA 1
ATOM 3492 C C . GLY A 1 256 ? 36.161 19.948 25.923 1.00 22.14 256 GLY A C 1
ATOM 3493 O O . GLY A 1 256 ? 35.831 19.027 26.653 1.00 21.70 256 GLY A O 1
ATOM 3497 N N . CYS A 1 257 ? 35.619 20.133 24.724 1.00 19.00 257 CYS A N 1
ATOM 3498 C CA . CYS A 1 257 ? 34.595 19.229 24.221 1.00 18.51 257 CYS A CA 1
ATOM 3499 C C . CYS A 1 257 ? 34.757 19.093 22.726 1.00 17.60 257 CYS A C 1
ATOM 3500 O O . CYS A 1 257 ? 35.576 19.767 22.111 1.00 20.13 257 CYS A O 1
ATOM 3508 N N . THR A 1 258 ? 33.965 18.224 22.128 1.00 16.51 258 THR A N 1
ATOM 3509 C CA . THR A 1 258 ? 34.067 18.015 20.695 1.00 17.99 258 THR A CA 1
ATOM 3510 C C . THR A 1 258 ? 33.196 19.013 19.949 1.00 24.91 258 THR A C 1
ATOM 3511 O O . THR A 1 258 ? 32.290 19.614 20.524 1.00 19.72 258 THR A O 1
ATOM 3522 N N . PRO A 1 259 ? 33.442 19.172 18.643 1.00 21.22 259 PRO A N 1
ATOM 3523 C CA . PRO A 1 259 ? 32.637 20.126 17.882 1.00 18.49 259 PRO A CA 1
ATOM 3524 C C . PRO A 1 259 ? 31.127 19.847 18.000 1.00 18.37 259 PRO A C 1
ATOM 3525 O O . PRO A 1 259 ? 30.344 20.799 18.152 1.00 19.58 259 PRO A O 1
ATOM 3536 N N . VAL A 1 260 ? 30.701 18.584 17.967 1.00 20.39 260 VAL A N 1
ATOM 3537 C CA . VAL A 1 260 ? 29.269 18.307 18.104 1.00 21.24 260 VAL A CA 1
ATOM 3538 C C . VAL A 1 260 ? 28.749 18.653 19.511 1.00 19.27 260 VAL A C 1
ATOM 3539 O O . VAL A 1 260 ? 27.648 19.182 19.665 1.00 21.85 260 VAL A O 1
ATOM 3552 N N . GLN A 1 261 ? 29.553 18.423 20.535 1.00 17.71 261 GLN A N 1
ATOM 3553 C CA . GLN A 1 261 ? 29.131 18.769 21.884 1.00 12.03 261 GLN A CA 1
ATOM 3554 C C . GLN A 1 261 ? 28.990 20.265 21.996 1.00 15.82 261 GLN A C 1
ATOM 3555 O O . GLN A 1 261 ? 28.114 20.755 22.693 1.00 17.29 261 GLN A O 1
ATOM 3569 N N . LEU A 1 262 ? 29.880 21.005 21.338 1.00 12.85 262 LEU A N 1
ATOM 3570 C CA . LEU A 1 262 ? 29.800 22.453 21.395 1.00 11.31 262 LEU A CA 1
ATOM 3571 C C . LEU A 1 262 ? 28.490 22.936 20.763 1.00 16.86 262 LEU A C 1
ATOM 3572 O O . LEU A 1 262 ? 27.813 23.815 21.301 1.00 14.69 262 LEU A O 1
ATOM 3588 N N . ALA A 1 263 ? 28.138 22.356 19.616 1.00 16.75 263 ALA A N 1
ATOM 3589 C CA . ALA A 1 263 ? 26.913 22.722 18.921 1.00 19.93 263 ALA A CA 1
ATOM 3590 C C . ALA A 1 263 ? 25.703 22.455 19.815 1.00 12.66 263 ALA A C 1
ATOM 3591 O O . ALA A 1 263 ? 24.792 23.277 19.908 1.00 14.94 263 ALA A O 1
ATOM 3598 N N . LEU A 1 264 ? 25.693 21.299 20.458 1.00 16.69 264 LEU A N 1
ATOM 3599 C CA . LEU A 1 264 ? 24.553 20.904 21.276 1.00 14.04 264 LEU A CA 1
ATOM 3600 C C . LEU A 1 264 ? 24.522 21.793 22.515 1.00 15.82 264 LEU A C 1
ATOM 3601 O O . LEU A 1 264 ? 23.474 22.291 22.908 1.00 13.52 264 LEU A O 1
ATOM 3617 N N . ALA A 1 265 ? 25.691 22.065 23.088 1.00 12.39 265 ALA A N 1
ATOM 3618 C CA . ALA A 1 265 ? 25.792 22.955 24.260 1.00 12.02 265 ALA A CA 1
ATOM 3619 C C . ALA A 1 265 ? 25.288 24.370 23.947 1.00 9.53 265 ALA A C 1
ATOM 3620 O O . ALA A 1 265 ? 24.649 25.054 24.768 1.00 12.51 265 ALA A O 1
ATOM 3627 N N . TRP A 1 266 ? 25.527 24.811 22.722 1.00 14.51 266 TRP A N 1
ATOM 3628 C CA . TRP A 1 266 ? 25.083 26.123 22.344 1.00 10.97 266 TRP A CA 1
ATOM 3629 C C . TRP A 1 266 ? 23.547 26.149 22.382 1.00 11.59 266 TRP A C 1
ATOM 3630 O O . TRP A 1 266 ? 22.966 27.088 22.891 1.00 12.02 266 TRP A O 1
ATOM 3651 N N . VAL A 1 267 ? 22.911 25.115 21.831 1.00 13.78 267 VAL A N 1
ATOM 3652 C CA . VAL A 1 267 ? 21.447 25.034 21.840 1.00 15.04 267 VAL A CA 1
ATOM 3653 C C . VAL A 1 267 ? 20.981 24.965 23.296 1.00 15.49 267 VAL A C 1
ATOM 3654 O O . VAL A 1 267 ? 20.091 25.683 23.686 1.00 14.95 267 VAL A O 1
ATOM 3667 N N . LEU A 1 268 ? 21.581 24.077 24.075 1.00 12.87 268 LEU A N 1
ATOM 3668 C CA . LEU A 1 268 ? 21.224 23.953 25.503 1.00 12.98 268 LEU A CA 1
ATOM 3669 C C . LEU A 1 268 ? 21.251 25.301 26.237 1.00 18.62 268 LEU A C 1
ATOM 3670 O O . LEU A 1 268 ? 20.407 25.557 27.095 1.00 22.05 268 LEU A O 1
ATOM 3686 N N . HIS A 1 269 ? 22.231 26.150 25.915 1.00 17.51 269 HIS A N 1
ATOM 3687 C CA . HIS A 1 269 ? 22.384 27.444 26.561 1.00 18.51 269 HIS A CA 1
ATOM 3688 C C . HIS A 1 269 ? 21.404 28.542 26.119 1.00 16.49 269 HIS A C 1
ATOM 3689 O O . HIS A 1 269 ? 21.498 29.659 26.608 1.00 16.49 269 HIS A O 1
ATOM 3704 N N . GLN A 1 270 ? 20.520 28.263 25.169 1.00 16.58 270 GLN A N 1
ATOM 3705 C CA . GLN A 1 270 ? 19.638 29.327 24.683 1.00 16.42 270 GLN A CA 1
ATOM 3706 C C . GLN A 1 270 ? 18.437 29.594 25.613 1.00 19.98 270 GLN A C 1
ATOM 3707 O O . GLN A 1 270 ? 17.667 30.536 25.388 1.00 19.63 270 GLN A O 1
ATOM 3721 N N . GLY A 1 271 ? 18.282 28.797 26.671 1.00 16.57 271 GLY A N 1
ATOM 3722 C CA . GLY A 1 271 ? 17.264 29.083 27.668 1.00 16.56 271 GLY A CA 1
ATOM 3723 C C . GLY A 1 271 ? 16.884 27.896 28.535 1.00 17.35 271 GLY A C 1
ATOM 3724 O O . GLY A 1 271 ? 17.070 26.711 28.179 1.00 16.47 271 GLY A O 1
ATOM 3728 N N . GLU A 1 272 ? 16.343 28.219 29.702 1.00 19.21 272 GLU A N 1
ATOM 3729 C CA . GLU A 1 272 ? 15.908 27.207 30.629 1.00 19.48 272 GLU A CA 1
ATOM 3730 C C . GLU A 1 272 ? 14.685 26.467 30.095 1.00 22.21 272 GLU A C 1
ATOM 3731 O O . GLU A 1 272 ? 14.328 25.402 30.622 1.00 20.63 272 GLU A O 1
ATOM 3743 N N . ASP A 1 273 ? 14.109 27.008 29.011 1.00 16.81 273 ASP A N 1
ATOM 3744 C CA . ASP A 1 273 ? 12.885 26.492 28.411 1.00 20.03 273 ASP A CA 1
ATOM 3745 C C . ASP A 1 273 ? 13.171 25.727 27.131 1.00 17.04 273 ASP A C 1
ATOM 3746 O O . ASP A 1 273 ? 12.249 25.390 26.406 1.00 14.91 273 ASP A O 1
ATOM 3755 N N . VAL A 1 274 ? 14.445 25.433 26.880 1.00 12.85 274 VAL A N 1
ATOM 3756 C CA . VAL A 1 274 ? 14.865 24.766 25.641 1.00 12.96 274 VAL A CA 1
ATOM 3757 C C . VAL A 1 274 ? 15.350 23.352 25.941 1.00 16.33 274 VAL A C 1
ATOM 3758 O O . VAL A 1 274 ? 16.320 23.175 26.670 1.00 14.16 274 VAL A O 1
ATOM 3771 N N . VAL A 1 275 ? 14.663 22.371 25.376 1.00 8.83 275 VAL A N 1
ATOM 3772 C CA . VAL A 1 275 ? 15.007 20.948 25.537 1.00 13.12 275 VAL A CA 1
ATOM 3773 C C . VAL A 1 275 ? 15.192 20.265 24.165 1.00 13.46 275 VAL A C 1
ATOM 3774 O O . VAL A 1 275 ? 14.201 19.885 23.512 1.00 12.26 275 VAL A O 1
ATOM 3787 N N . PRO A 1 276 ? 16.450 20.098 23.728 1.00 10.21 276 PRO A N 1
ATOM 3788 C CA . PRO A 1 276 ? 16.697 19.471 22.420 1.00 13.60 276 PRO A CA 1
ATOM 3789 C C . PRO A 1 276 ? 16.530 17.962 22.491 1.00 14.24 276 PRO A C 1
ATOM 3790 O O . PRO A 1 276 ? 16.635 17.372 23.566 1.00 12.98 276 PRO A O 1
ATOM 3801 N N . ILE A 1 277 ? 16.271 17.348 21.353 1.00 12.25 277 ILE A N 1
ATOM 3802 C CA . ILE A 1 277 ? 16.004 15.911 21.296 1.00 14.96 277 ILE A CA 1
ATOM 3803 C C . ILE A 1 277 ? 16.870 15.286 20.222 1.00 13.92 277 ILE A C 1
ATOM 3804 O O . ILE A 1 277 ? 16.351 14.696 19.263 1.00 15.51 277 ILE A O 1
ATOM 3820 N N . PRO A 1 278 ? 18.207 15.412 20.364 1.00 16.11 278 PRO A N 1
ATOM 3821 C CA . PRO A 1 278 ? 19.052 14.764 19.359 1.00 14.91 278 PRO A CA 1
ATOM 3822 C C . PRO A 1 278 ? 18.816 13.236 19.317 1.00 19.57 278 PRO A C 1
ATOM 3823 O O . PRO A 1 278 ? 18.554 12.600 20.342 1.00 15.73 278 PRO A O 1
ATOM 3834 N N . GLY A 1 279 ? 18.901 12.654 18.128 1.00 13.09 279 GLY A N 1
ATOM 3835 C CA . GLY A 1 279 ? 18.840 11.212 17.977 1.00 19.83 279 GLY A CA 1
ATOM 3836 C C . GLY A 1 279 ? 20.187 10.590 17.665 1.00 21.20 279 GLY A C 1
ATOM 3837 O O . GLY A 1 279 ? 21.081 11.253 17.148 1.00 18.01 279 GLY A O 1
ATOM 3841 N N . THR A 1 280 ? 20.325 9.312 17.990 1.00 19.38 280 THR A N 1
ATOM 3842 C CA . THR A 1 280 ? 21.487 8.530 17.600 1.00 19.78 280 THR A CA 1
ATOM 3843 C C . THR A 1 280 ? 21.128 7.056 17.636 1.00 20.25 280 THR A C 1
ATOM 3844 O O . THR A 1 280 ? 20.174 6.640 18.325 1.00 18.78 280 THR A O 1
ATOM 3855 N N . THR A 1 281 ? 21.895 6.280 16.875 1.00 18.32 281 THR A N 1
ATOM 3856 C CA . THR A 1 281 ? 21.747 4.832 16.836 1.00 20.98 281 THR A CA 1
ATOM 3857 C C . THR A 1 281 ? 22.941 4.205 17.508 1.00 18.29 281 THR A C 1
ATOM 3858 O O . THR A 1 281 ? 23.062 2.985 17.555 1.00 22.05 281 THR A O 1
ATOM 3869 N N . LYS A 1 282 ? 23.827 5.029 18.050 1.00 16.18 282 LYS A N 1
ATOM 3870 C CA . LYS A 1 282 ? 25.074 4.512 18.636 1.00 18.36 282 LYS A CA 1
ATOM 3871 C C . LYS A 1 282 ? 25.230 4.934 20.091 1.00 24.65 282 LYS A C 1
ATOM 3872 O O . LYS A 1 282 ? 25.155 6.116 20.393 1.00 23.11 282 LYS A O 1
ATOM 3891 N N . ILE A 1 283 ? 25.497 3.969 20.965 1.00 21.81 283 ILE A N 1
ATOM 3892 C CA . ILE A 1 283 ? 25.741 4.249 22.385 1.00 16.93 283 ILE A CA 1
ATOM 3893 C C . ILE A 1 283 ? 26.865 5.264 22.589 1.00 22.58 283 ILE A C 1
ATOM 3894 O O . ILE A 1 283 ? 26.760 6.141 23.442 1.00 21.83 283 ILE A O 1
ATOM 3910 N N . LYS A 1 284 ? 27.955 5.149 21.825 1.00 17.78 284 LYS A N 1
ATOM 3911 C CA . LYS A 1 284 ? 29.065 6.075 21.987 1.00 18.80 284 LYS A CA 1
ATOM 3912 C C . LYS A 1 284 ? 28.665 7.519 21.706 1.00 23.83 284 LYS A C 1
ATOM 3913 O O . LYS A 1 284 ? 29.084 8.433 22.417 1.00 19.44 284 LYS A O 1
ATOM 3932 N N . ASN A 1 285 ? 27.840 7.726 20.686 1.00 22.11 285 ASN A N 1
ATOM 3933 C CA . ASN A 1 285 ? 27.363 9.072 20.411 1.00 20.12 285 ASN A CA 1
ATOM 3934 C C . ASN A 1 285 ? 26.327 9.534 21.452 1.00 15.31 285 ASN A C 1
ATOM 3935 O O . ASN A 1 285 ? 26.255 10.719 21.758 1.00 15.49 285 ASN A O 1
ATOM 3946 N N . LEU A 1 286 ? 25.516 8.610 21.964 1.00 18.18 286 LEU A N 1
ATOM 3947 C CA . LEU A 1 286 ? 24.601 8.911 23.063 1.00 19.20 286 LEU A CA 1
ATOM 3948 C C . LEU A 1 286 ? 25.399 9.462 24.240 1.00 20.81 286 LEU A C 1
ATOM 3949 O O . LEU A 1 286 ? 25.019 10.460 24.856 1.00 16.21 286 LEU A O 1
ATOM 3965 N N . HIS A 1 287 ? 26.520 8.819 24.556 1.00 16.61 287 HIS A N 1
ATOM 3966 C CA . HIS A 1 287 ? 27.299 9.240 25.717 1.00 18.02 287 HIS A CA 1
ATOM 3967 C C . HIS A 1 287 ? 27.928 10.604 25.445 1.00 14.77 287 HIS A C 1
ATOM 3968 O O . HIS A 1 287 ? 28.043 11.440 26.328 1.00 16.94 287 HIS A O 1
ATOM 3983 N N . ASN A 1 288 ? 28.302 10.837 24.192 1.00 14.56 288 ASN A N 1
ATOM 3984 C CA . ASN A 1 288 ? 28.850 12.107 23.768 1.00 18.29 288 ASN A CA 1
ATOM 3985 C C . ASN A 1 288 ? 27.811 13.206 23.926 1.00 18.74 288 ASN A C 1
ATOM 3986 O O . ASN A 1 288 ? 28.133 14.295 24.405 1.00 16.61 288 ASN A O 1
ATOM 3997 N N . ASN A 1 289 ? 26.567 12.910 23.555 1.00 15.69 289 ASN A N 1
ATOM 3998 C CA . ASN A 1 289 ? 25.523 13.934 23.630 1.00 8.88 289 ASN A CA 1
ATOM 3999 C C . ASN A 1 289 ? 25.252 14.296 25.097 1.00 9.98 289 ASN A C 1
ATOM 4000 O O . ASN A 1 289 ? 25.121 15.471 25.451 1.00 15.36 289 ASN A O 1
ATOM 4011 N N . VAL A 1 290 ? 25.187 13.288 25.941 1.00 13.83 290 VAL A N 1
ATOM 4012 C CA . VAL A 1 290 ? 24.949 13.530 27.358 1.00 11.93 290 VAL A CA 1
ATOM 4013 C C . VAL A 1 290 ? 26.071 14.375 27.922 1.00 16.52 290 VAL A C 1
ATOM 4014 O O . VAL A 1 290 ? 25.845 15.273 28.764 1.00 17.75 290 VAL A O 1
ATOM 4027 N N . GLY A 1 291 ? 27.292 14.082 27.470 1.00 18.81 291 GLY A N 1
ATOM 4028 C CA . GLY A 1 291 ? 28.470 14.829 27.876 1.00 14.61 291 GLY A CA 1
ATOM 4029 C C . GLY A 1 291 ? 28.391 16.327 27.569 1.00 16.32 291 GLY A C 1
ATOM 4030 O O . GLY A 1 291 ? 29.086 17.136 28.178 1.00 17.92 291 GLY A O 1
ATOM 4034 N N . ALA A 1 292 ? 27.569 16.712 26.603 1.00 13.54 292 ALA A N 1
ATOM 4035 C CA . ALA A 1 292 ? 27.451 18.112 26.233 1.00 14.86 292 ALA A CA 1
ATOM 4036 C C . ALA A 1 292 ? 26.851 18.944 27.365 1.00 10.56 292 ALA A C 1
ATOM 4037 O O . ALA A 1 292 ? 26.972 20.189 27.390 1.00 17.86 292 ALA A O 1
ATOM 4044 N N . LEU A 1 293 ? 26.141 18.286 28.267 1.00 16.40 293 LEU A N 1
ATOM 4045 C CA . LEU A 1 293 ? 25.513 18.996 29.388 1.00 18.59 293 LEU A CA 1
ATOM 4046 C C . LEU A 1 293 ? 26.574 19.523 30.337 1.00 16.89 293 LEU A C 1
ATOM 4047 O O . LEU A 1 293 ? 26.301 20.412 31.131 1.00 19.10 293 LEU A O 1
ATOM 4063 N N . LYS A 1 294 ? 27.766 18.938 30.282 1.00 17.35 294 LYS A N 1
ATOM 4064 C CA . LYS A 1 294 ? 28.864 19.360 31.160 1.00 19.46 294 LYS A CA 1
ATOM 4065 C C . LYS A 1 294 ? 29.468 20.699 30.741 1.00 17.53 294 LYS A C 1
ATOM 4066 O O . LYS A 1 294 ? 30.043 21.401 31.560 1.00 15.24 294 LYS A O 1
ATOM 4085 N N . VAL A 1 295 ? 29.326 21.045 29.460 1.00 13.26 295 VAL A N 1
ATOM 4086 C CA . VAL A 1 295 ? 29.901 22.247 28.910 1.00 13.64 295 VAL A CA 1
ATOM 4087 C C . VAL A 1 295 ? 29.229 23.492 29.454 1.00 22.97 295 VAL A C 1
ATOM 4088 O O . VAL A 1 295 ? 27.995 23.613 29.457 1.00 19.63 295 VAL A O 1
ATOM 4113 N N . LEU A 1 297 ? 29.145 27.692 29.183 1.00 17.03 297 LEU A N 1
ATOM 4114 C CA . LEU A 1 297 ? 29.503 28.746 28.265 1.00 20.99 297 LEU A CA 1
ATOM 4115 C C . LEU A 1 297 ? 28.947 30.055 28.794 1.00 21.92 297 LEU A C 1
ATOM 4116 O O . LEU A 1 297 ? 27.760 30.148 29.132 1.00 20.07 297 LEU A O 1
ATOM 4132 N N . THR A 1 298 ? 29.798 31.065 28.854 1.00 20.60 298 THR A N 1
ATOM 4133 C CA . THR A 1 298 ? 29.370 32.406 29.262 1.00 23.41 298 THR A CA 1
ATOM 4134 C C . THR A 1 298 ? 28.660 33.115 28.124 1.00 21.66 298 THR A C 1
ATOM 4135 O O . THR A 1 298 ? 28.710 32.669 26.967 1.00 20.89 298 THR A O 1
ATOM 4146 N N . LYS A 1 299 ? 27.995 34.227 28.453 1.00 26.16 299 LYS A N 1
ATOM 4147 C CA . LYS A 1 299 ? 27.303 35.015 27.437 1.00 31.24 299 LYS A CA 1
ATOM 4148 C C . LYS A 1 299 ? 28.275 35.350 26.316 1.00 36.56 299 LYS A C 1
ATOM 4149 O O . LYS A 1 299 ? 27.952 35.227 25.123 1.00 26.72 299 LYS A O 1
ATOM 4168 N N . GLU A 1 300 ? 29.478 35.744 26.722 1.00 29.45 300 GLU A N 1
ATOM 4169 C CA . GLU A 1 300 ? 30.558 36.058 25.800 1.00 30.47 300 GLU A CA 1
ATOM 4170 C C . GLU A 1 300 ? 31.001 34.833 25.007 1.00 23.21 300 GLU A C 1
ATOM 4171 O O . GLU A 1 300 ? 31.182 34.902 23.797 1.00 26.78 300 GLU A O 1
ATOM 4183 N N . ASP A 1 301 ? 31.200 33.711 25.685 1.00 21.63 301 ASP A N 1
ATOM 4184 C CA . ASP A 1 301 ? 31.478 32.481 24.955 1.00 19.29 301 ASP A CA 1
ATOM 4185 C C . ASP A 1 301 ? 30.429 32.257 23.873 1.00 20.36 301 ASP A C 1
ATOM 4186 O O . ASP A 1 301 ? 30.754 31.867 22.746 1.00 20.99 301 ASP A O 1
ATOM 4195 N N . LEU A 1 302 ? 29.168 32.513 24.215 1.00 17.83 302 LEU A N 1
ATOM 4196 C CA . LEU A 1 302 ? 28.083 32.156 23.313 1.00 23.27 302 LEU A CA 1
ATOM 4197 C C . LEU A 1 302 ? 28.120 33.015 22.073 1.00 26.49 302 LEU A C 1
ATOM 4198 O O . LEU A 1 302 ? 27.963 32.506 20.969 1.00 21.13 302 LEU A O 1
ATOM 4214 N N . LYS A 1 303 ? 28.343 34.313 22.258 1.00 35.40 303 LYS A N 1
ATOM 4215 C CA . LYS A 1 303 ? 28.445 35.238 21.130 1.00 35.84 303 LYS A CA 1
ATOM 4216 C C . LYS A 1 303 ? 29.620 34.861 20.233 1.00 34.61 303 LYS A C 1
ATOM 4217 O O . LYS A 1 303 ? 29.494 34.818 19.005 1.00 30.72 303 LYS A O 1
ATOM 4236 N N . GLU A 1 304 ? 30.762 34.578 20.845 1.00 22.54 304 GLU A N 1
ATOM 4237 C CA . GLU A 1 304 ? 31.927 34.148 20.088 1.00 27.13 304 GLU A CA 1
ATOM 4238 C C . GLU A 1 304 ? 31.595 32.940 19.198 1.00 27.93 304 GLU A C 1
ATOM 4239 O O . GLU A 1 304 ? 31.966 32.902 18.029 1.00 26.91 304 GLU A O 1
ATOM 4251 N N . ILE A 1 305 ? 30.862 31.971 19.737 1.00 18.43 305 ILE A N 1
ATOM 4252 C CA . ILE A 1 305 ? 30.449 30.806 18.945 1.00 18.87 305 ILE A CA 1
ATOM 4253 C C . ILE A 1 305 ? 29.472 31.213 17.827 1.00 26.41 305 ILE A C 1
ATOM 4254 O O . ILE A 1 305 ? 29.631 30.776 16.675 1.00 22.33 305 ILE A O 1
ATOM 4270 N N . SER A 1 306 ? 28.487 32.050 18.163 1.00 16.47 306 SER A N 1
ATOM 4271 C CA . SER A 1 306 ? 27.504 32.496 17.170 1.00 30.47 306 SER A CA 1
ATOM 4272 C C . SER A 1 306 ? 28.197 33.269 16.064 1.00 28.16 306 SER A C 1
ATOM 4273 O O . SER A 1 306 ? 27.930 33.054 14.867 1.00 28.52 306 SER A O 1
ATOM 4281 N N . ASP A 1 307 ? 29.057 34.198 16.487 1.00 22.94 307 ASP A N 1
ATOM 4282 C CA . ASP A 1 307 ? 29.785 35.070 15.579 1.00 32.86 307 ASP A CA 1
ATOM 4283 C C . ASP A 1 307 ? 30.637 34.271 14.613 1.00 37.87 307 ASP A C 1
ATOM 4284 O O . ASP A 1 307 ? 30.916 34.735 13.499 1.00 38.60 307 ASP A O 1
ATOM 4293 N N . ALA A 1 308 ? 31.036 33.068 15.024 1.00 32.51 308 ALA A N 1
ATOM 4294 C CA . ALA A 1 308 ? 31.888 32.229 14.192 1.00 29.09 308 ALA A CA 1
ATOM 4295 C C . ALA A 1 308 ? 31.086 31.581 13.086 1.00 32.31 308 ALA A C 1
ATOM 4296 O O . ALA A 1 308 ? 31.658 31.044 12.142 1.00 35.49 308 ALA A O 1
ATOM 4303 N N . VAL A 1 309 ? 29.762 31.612 13.207 1.00 31.64 309 VAL A N 1
ATOM 4304 C CA . VAL A 1 309 ? 28.898 30.923 12.264 1.00 34.18 309 VAL A CA 1
ATOM 4305 C C . VAL A 1 309 ? 27.855 31.888 11.671 1.00 42.94 309 VAL A C 1
ATOM 4306 O O . VAL A 1 309 ? 26.726 31.986 12.154 1.00 33.06 309 VAL A O 1
ATOM 4319 N N . PRO A 1 310 ? 28.242 32.611 10.617 1.00 52.84 310 PRO A N 1
ATOM 4320 C CA . PRO A 1 310 ? 27.347 33.556 9.942 1.00 62.29 310 PRO A CA 1
ATOM 4321 C C . PRO A 1 310 ? 26.205 32.865 9.192 1.00 58.07 310 PRO A C 1
ATOM 4322 O O . PRO A 1 310 ? 26.448 31.886 8.485 1.00 55.93 310 PRO A O 1
ATOM 4333 N N . TRP A 1 328 ? 62.498 26.815 8.418 1.00 36.57 328 TRP A N 1
ATOM 4334 C CA . TRP A 1 328 ? 61.521 27.159 9.489 1.00 35.69 328 TRP A CA 1
ATOM 4335 C C . TRP A 1 328 ? 60.884 28.552 9.307 1.00 35.31 328 TRP A C 1
ATOM 4336 O O . TRP A 1 328 ? 59.743 28.765 9.695 1.00 34.11 328 TRP A O 1
ATOM 4357 N N . LYS A 1 329 ? 61.610 29.488 8.709 1.00 26.91 329 LYS A N 1
ATOM 4358 C CA . LYS A 1 329 ? 61.199 30.883 8.706 1.00 25.57 329 LYS A CA 1
ATOM 4359 C C . LYS A 1 329 ? 59.779 31.081 8.160 1.00 32.37 329 LYS A C 1
ATOM 4360 O O . LYS A 1 329 ? 59.051 31.995 8.587 1.00 34.89 329 LYS A O 1
ATOM 4366 N N . PHE A 1 330 ? 59.390 30.215 7.222 1.00 34.60 330 PHE A N 1
ATOM 4367 C CA . PHE A 1 330 ? 58.064 30.263 6.602 1.00 33.87 330 PHE A CA 1
ATOM 4368 C C . PHE A 1 330 ? 57.203 29.039 6.948 1.00 35.91 330 PHE A C 1
ATOM 4369 O O . PHE A 1 330 ? 56.190 28.769 6.293 1.00 35.24 330 PHE A O 1
ATOM 4386 N N . ALA A 1 331 ? 57.595 28.298 7.982 1.00 35.14 331 ALA A N 1
ATOM 4387 C CA . ALA A 1 331 ? 56.741 27.245 8.520 1.00 37.66 331 ALA A CA 1
ATOM 4388 C C . ALA A 1 331 ? 55.576 27.894 9.260 1.00 35.95 331 ALA A C 1
ATOM 4389 O O . ALA A 1 331 ? 55.522 27.835 10.506 1.00 36.39 331 ALA A O 1
ATOM 4396 N N . ASN A 1 332 ? 54.663 28.499 8.491 1.00 28.50 332 ASN A N 1
ATOM 4397 C CA . ASN A 1 332 ? 53.408 29.086 9.000 1.00 28.97 332 ASN A CA 1
ATOM 4398 C C . ASN A 1 332 ? 52.158 28.234 8.725 1.00 31.62 332 ASN A C 1
ATOM 4399 O O . ASN A 1 332 ? 52.194 27.302 7.932 1.00 33.38 332 ASN A O 1
ATOM 4410 N N . THR A 1 333 ? 51.045 28.565 9.380 1.00 25.97 333 THR A N 1
ATOM 4411 C CA . THR A 1 333 ? 49.795 27.826 9.181 1.00 19.30 333 THR A CA 1
ATOM 4412 C C . THR A 1 333 ? 48.654 28.804 8.949 1.00 19.99 333 THR A C 1
ATOM 4413 O O . THR A 1 333 ? 48.774 29.991 9.255 1.00 26.78 333 THR A O 1
ATOM 4424 N N . PRO A 1 334 ? 47.536 28.313 8.401 1.00 23.25 334 PRO A N 1
ATOM 4425 C CA . PRO A 1 334 ? 46.512 29.322 8.110 1.00 26.85 334 PRO A CA 1
ATOM 4426 C C . PRO A 1 334 ? 45.922 29.892 9.397 1.00 26.66 334 PRO A C 1
ATOM 4427 O O . PRO A 1 334 ? 45.788 29.170 10.383 1.00 22.15 334 PRO A O 1
ATOM 4438 N N . PRO A 1 335 ? 45.621 31.194 9.401 1.00 30.42 335 PRO A N 1
ATOM 4439 C CA . PRO A 1 335 ? 45.060 31.859 10.576 1.00 31.96 335 PRO A CA 1
ATOM 4440 C C . PRO A 1 335 ? 43.607 31.452 10.824 1.00 32.97 335 PRO A C 1
ATOM 4441 O O . PRO A 1 335 ? 42.911 31.029 9.898 1.00 30.91 335 PRO A O 1
ATOM 4452 N N . LEU A 1 336 ? 43.167 31.572 12.072 1.00 29.67 336 LEU A N 1
ATOM 4453 C CA . LEU A 1 336 ? 41.805 31.243 12.436 1.00 30.98 336 LEU A CA 1
ATOM 4454 C C . LEU A 1 336 ? 40.814 32.330 11.980 1.00 47.09 336 LEU A C 1
ATOM 4455 O O . LEU A 1 336 ? 41.040 33.524 12.169 1.00 60.18 336 LEU A O 1
#

CATH classification: 3.20.20.100

InterPro domains:
  IPR023210 NADP-dependent oxidoreductase domain [PF00248] (15-307)
  IPR036812 NAD(P)-dependent oxidoreductase domain superfamily [G3DSA:3.20.20.100] (1-337)
  IPR036812 NAD(P)-dependent oxidoreductase domain superfamily [SSF51430] (1-308)
  IPR050791 Aldo/Keto Reductase [PTHR43625] (2-334)

Foldseek 3Di:
DDKFQQFDPGDIFDLAAAEQQVVLPLVLSLVLVVVLVVLVGQEYEEECVGRPNSVSLLSQLVSCVVDDVVRAYEYEAFFDDQDPVGTATAALVRLVVRLVSSCVSSVHQAHEEYEHADDHPVDQLLRRLQSVCVVVRNYQYEYEPDDLVSQVNSCVNPNHREYEYADWLQDHVCVPPVVVSCVVRRGAYEHEPLQVVVVVVVVVVVCPVLLQVLCVVFPAGSSLVGLLLQSPPDSRYYYHYYDSDNVVSVNNSCSVVTADPVRSVSNSVVRCVVPPDDDDD

B-factor: mean 27.3, std 14.35, range [8.13, 96.78]

Radius of gyration: 19.65 Å; Cα contacts (8 Å, |Δi|>4): 519; chains: 1; bounding box: 74×42×41 Å

Organism: Rauvolfia serpentina (NCBI:txid4060)